Protein AF-A0A8H7SFH1-F1 (afdb_monomer_lite)

Secondary structure (DSSP, 8-state):
--HHHHHHHHHHHHHHSTTTTTT-HHHHHHHTTSTT--EEHHHHHTSHHHHTT-S-HHHHHHHHHHS--SSEEE-TTSSEEEE-SPP----TTTTEEEEE----TTSS-SSHHHHHHHHHHHHHHHHHTTS-EEEEEEEE-SSSSPPEEEEEEEEESSHHHHHHHHTS--EETTEEPEEEEHHHHHHHHHHHTTTS---S----PPP-HHHHHHHSEETTTEE-----S-------------HHHHHHEEEEES-TT--HHHHHHHH-GGGEEEEEE-TTS-EEEEEPTT--HHHHHHHTTTT-SS-EEEE--HHHHHHHTT--------S-SSSSSSSSSSSS--

InterPro domains:
  IPR000504 RNA recognition motif domain [PF00076] (120-167)
  IPR000504 RNA recognition motif domain [PS50102] (95-184)
  IPR002344 Lupus La protein [PR00302] (11-28)
  IPR002344 Lupus La protein [PR00302] (37-52)
  IPR002344 Lupus La protein [PR00302] (70-83)
  IPR002344 Lupus La protein [PR00302] (148-166)
  IPR006630 La-type HTH domain [PF05383] (8-66)
  IPR006630 La-type HTH domain [PS50961] (1-91)
  IPR006630 La-type HTH domain [SM00715] (2-84)
  IPR012677 Nucleotide-binding alpha-beta plait domain superfamily [G3DSA:3.30.70.330] (90-191)
  IPR035979 RNA-binding domain superfamily [SSF54928] (121-181)
  IPR036388 Winged helix-like DNA-binding domain superfamily [G3DSA:1.10.10.10] (2-89)
  IPR036390 Winged helix DNA-binding domain superfamily [SSF46785] (4-88)
  IPR045180 La domain containing protein [PTHR22792] (6-281)

Radius of gyration: 27.39 Å; chains: 1; bounding box: 73×57×76 Å

Sequence (346 aa):
MSEVDAKILKQVEFYFSDSNFPFDKYLYLLSKKNSEGWVPLNIVAGFKKMKMITEDINVVVSALRSNNSDLVELNEEGDQIRRTKPLVEQNFVSRSIYAKGFPLVDEGAEKPVDALMELQDKIEDFFQEHGKVLAVRLRKTDERPAKFKGSVYVEFDNAQLAEEVAAKNLKYDDKELLLKTKRQYLDEKSELYKDQPRNNNRRDRKFNAFYLEKTGQLNGNKKFRDNKGNAQKHNKNNKQIDPEINQRLLKFKNGKDTTDEQLTQLVGKNLVDSIKRKEDGSGFVLLSEKAKSRKMAYELKGKSVDVQFYPANVSESKEFAGESVDEPKVGEKRKAEDELTKADDQ

Organism: NCBI:txid1195481

Structure (mmCIF, N/CA/C/O backbone):
data_AF-A0A8H7SFH1-F1
#
_entry.id   AF-A0A8H7SFH1-F1
#
loop_
_atom_site.group_PDB
_atom_site.id
_atom_site.type_symbol
_atom_site.label_atom_id
_atom_site.label_alt_id
_atom_site.label_comp_id
_atom_site.label_asym_id
_atom_site.label_entity_id
_atom_site.label_seq_id
_atom_site.pdbx_PDB_ins_code
_atom_site.Cartn_x
_atom_site.Cartn_y
_atom_site.Cartn_z
_atom_site.occupancy
_atom_site.B_iso_or_equiv
_atom_site.auth_seq_id
_atom_site.auth_comp_id
_atom_site.auth_asym_id
_atom_site.auth_atom_id
_atom_site.pdbx_PDB_model_num
ATOM 1 N N . MET A 1 1 ? -14.006 -15.855 15.936 1.00 69.44 1 MET A N 1
ATOM 2 C CA . MET A 1 1 ? -13.961 -14.629 15.117 1.00 69.44 1 MET A CA 1
ATOM 3 C C . MET A 1 1 ? -15.070 -14.725 14.084 1.00 69.44 1 MET A C 1
ATOM 5 O O . MET A 1 1 ? -15.129 -15.752 13.413 1.00 69.44 1 MET A O 1
ATOM 9 N N . SER A 1 2 ? -15.983 -13.751 14.011 1.00 88.75 2 SER A N 1
ATOM 10 C CA . SER A 1 2 ? -16.996 -13.746 12.946 1.00 88.75 2 SER A CA 1
ATOM 11 C C . SER A 1 2 ? -16.343 -13.439 11.590 1.00 88.75 2 SER A C 1
ATOM 13 O O . SER A 1 2 ? -15.241 -12.887 11.540 1.00 88.75 2 SER A O 1
ATOM 15 N N . GLU A 1 3 ? -16.998 -13.785 10.478 1.00 90.00 3 GLU A N 1
ATOM 16 C CA . GLU A 1 3 ? -16.488 -13.446 9.139 1.00 90.00 3 GLU A CA 1
ATOM 17 C C . GLU A 1 3 ? -16.343 -11.924 8.959 1.00 90.00 3 GLU A C 1
ATOM 19 O O . GLU A 1 3 ? -15.385 -11.446 8.349 1.00 90.00 3 GLU A O 1
ATOM 24 N N . VAL A 1 4 ? -17.265 -11.152 9.541 1.00 94.12 4 VAL A N 1
ATOM 25 C CA . VAL A 1 4 ? -17.232 -9.685 9.527 1.00 94.12 4 VAL A CA 1
ATOM 26 C C . VAL A 1 4 ? -16.037 -9.168 10.327 1.00 94.12 4 VAL A C 1
ATOM 28 O O . VAL A 1 4 ? -15.285 -8.341 9.812 1.00 94.12 4 VAL A O 1
ATOM 31 N N . ASP A 1 5 ? -15.797 -9.700 11.530 1.00 95.00 5 ASP A N 1
ATOM 32 C CA . ASP A 1 5 ? -14.656 -9.295 12.363 1.00 95.00 5 ASP A CA 1
ATOM 33 C C . ASP A 1 5 ? -13.328 -9.563 11.647 1.00 95.00 5 ASP A C 1
ATOM 35 O O . ASP A 1 5 ? -12.431 -8.721 11.655 1.00 95.00 5 ASP A O 1
ATOM 39 N N . ALA A 1 6 ? -13.226 -10.717 10.978 1.00 93.62 6 ALA A N 1
ATOM 40 C CA . ALA A 1 6 ? -12.051 -11.108 10.209 1.00 93.62 6 ALA A CA 1
ATOM 41 C C . ALA A 1 6 ? -11.763 -10.121 9.071 1.00 93.62 6 ALA A C 1
ATOM 43 O O . ALA A 1 6 ? -10.619 -9.704 8.878 1.00 93.62 6 ALA A O 1
ATOM 44 N N . LYS A 1 7 ? -12.806 -9.717 8.331 1.00 94.88 7 LYS A N 1
ATOM 45 C CA . LYS A 1 7 ? -12.698 -8.735 7.243 1.00 94.88 7 LYS A CA 1
ATOM 46 C C . LYS A 1 7 ? -12.293 -7.360 7.769 1.00 94.88 7 LYS A C 1
ATOM 48 O O . LYS A 1 7 ? -11.423 -6.726 7.173 1.00 94.88 7 LYS A O 1
ATOM 53 N N . ILE A 1 8 ? -12.873 -6.921 8.890 1.00 96.75 8 ILE A N 1
ATOM 54 C CA . ILE A 1 8 ? -12.523 -5.651 9.544 1.00 96.75 8 ILE A CA 1
ATOM 55 C C . ILE A 1 8 ? -11.052 -5.653 9.951 1.00 96.75 8 ILE A C 1
ATOM 57 O O . ILE A 1 8 ? -10.311 -4.752 9.556 1.00 96.75 8 ILE A O 1
ATOM 61 N N . LEU A 1 9 ? -10.619 -6.674 10.695 1.00 96.12 9 LEU A N 1
ATOM 62 C CA . LEU A 1 9 ? -9.246 -6.785 11.173 1.00 96.12 9 LEU A CA 1
ATOM 63 C C . LEU A 1 9 ? -8.260 -6.789 10.003 1.00 96.12 9 LEU A C 1
ATOM 65 O O . LEU A 1 9 ? -7.374 -5.939 9.947 1.00 96.12 9 LEU A O 1
ATOM 69 N N . LYS A 1 10 ? -8.475 -7.668 9.016 1.00 95.12 10 LYS A N 1
ATOM 70 C CA . LYS A 1 10 ? -7.637 -7.774 7.812 1.00 95.12 10 LYS A CA 1
ATOM 71 C C . LYS A 1 10 ? -7.521 -6.434 7.083 1.00 95.12 10 LYS A C 1
ATOM 73 O O . LYS A 1 10 ? -6.430 -6.033 6.677 1.00 95.12 10 LYS A O 1
ATOM 78 N N . GLN A 1 11 ? -8.635 -5.719 6.923 1.00 96.81 11 GLN A N 1
ATOM 79 C CA . GLN A 1 11 ? -8.655 -4.449 6.203 1.00 96.81 11 GLN A CA 1
ATOM 80 C C . GLN A 1 11 ? -7.945 -3.327 6.974 1.00 96.81 11 GLN A C 1
ATOM 82 O O . GLN A 1 11 ? -7.224 -2.530 6.363 1.00 96.81 11 GLN A O 1
ATOM 87 N N . VAL A 1 12 ? -8.114 -3.271 8.298 1.00 97.44 12 VAL A N 1
ATOM 88 C CA . VAL A 1 12 ? -7.421 -2.313 9.172 1.00 97.44 12 VAL A CA 1
ATOM 89 C C . VAL A 1 12 ? -5.920 -2.596 9.199 1.00 97.44 12 VAL A C 1
ATOM 91 O O . VAL A 1 12 ? -5.123 -1.684 8.970 1.00 97.44 12 VAL A O 1
ATOM 94 N N . GLU A 1 13 ? -5.520 -3.853 9.384 1.00 96.81 13 GLU A N 1
ATOM 95 C CA . GLU A 1 13 ? -4.116 -4.265 9.333 1.00 96.81 13 GLU A CA 1
ATOM 96 C C . GLU A 1 13 ? -3.482 -3.933 7.985 1.00 96.81 13 GLU A C 1
ATOM 98 O O . GLU A 1 13 ? -2.364 -3.420 7.938 1.00 96.81 13 GLU A O 1
ATOM 103 N N . PHE A 1 14 ? -4.208 -4.135 6.881 1.00 97.06 14 PHE A N 1
ATOM 104 C CA . PHE A 1 14 ? -3.729 -3.745 5.562 1.00 97.06 14 PHE A CA 1
ATOM 105 C C . PHE A 1 14 ? -3.450 -2.243 5.479 1.00 97.06 14 PHE A C 1
ATOM 107 O O . PHE A 1 14 ? -2.383 -1.862 4.993 1.00 97.06 14 PHE A O 1
ATOM 114 N N . TYR A 1 15 ? -4.348 -1.378 5.967 1.00 97.62 15 TYR A N 1
ATOM 115 C CA . TYR A 1 15 ? -4.130 0.071 5.912 1.00 97.62 15 TYR A CA 1
ATOM 116 C C . TYR A 1 15 ? -2.859 0.502 6.635 1.00 97.62 15 TYR A C 1
ATOM 118 O O . TYR A 1 15 ? -2.115 1.338 6.113 1.00 97.62 15 TYR A O 1
ATOM 126 N N . PHE A 1 16 ? -2.603 -0.104 7.793 1.00 97.50 16 PHE A N 1
ATOM 127 C CA . PHE A 1 16 ? -1.426 0.151 8.611 1.00 97.50 16 PHE A CA 1
ATOM 128 C C . PHE A 1 16 ? -0.228 -0.739 8.254 1.00 97.50 16 PHE A C 1
ATOM 130 O O . PHE A 1 16 ? 0.809 -0.610 8.892 1.00 97.50 16 PHE A O 1
ATOM 137 N N . SER A 1 17 ? -0.305 -1.595 7.233 1.00 96.38 17 SER A N 1
ATOM 138 C CA . SER A 1 17 ? 0.789 -2.487 6.818 1.00 96.38 17 SER A CA 1
ATOM 139 C C . SER A 1 17 ? 1.960 -1.745 6.168 1.00 96.38 17 SER A C 1
ATOM 141 O O . SER A 1 17 ? 1.819 -0.628 5.666 1.00 96.38 17 SER A O 1
ATOM 143 N N . ASP A 1 18 ? 3.124 -2.397 6.092 1.00 95.56 18 ASP A N 1
ATOM 144 C CA . ASP A 1 18 ? 4.279 -1.893 5.327 1.00 95.56 18 ASP A CA 1
ATOM 145 C C . ASP A 1 18 ? 4.003 -1.764 3.826 1.00 95.56 18 ASP A C 1
ATOM 147 O O . ASP A 1 18 ? 4.631 -0.958 3.137 1.00 95.56 18 ASP A O 1
ATOM 151 N N . SER A 1 19 ? 3.041 -2.529 3.310 1.00 95.06 19 SER A N 1
ATOM 152 C CA . SER A 1 19 ? 2.668 -2.516 1.899 1.00 95.06 19 SER A CA 1
ATOM 153 C C . SER A 1 19 ? 1.773 -1.319 1.542 1.00 95.06 19 SER A C 1
ATOM 155 O O . SER A 1 19 ? 1.736 -0.924 0.369 1.00 95.06 19 SER A O 1
ATOM 157 N N . ASN A 1 20 ? 1.081 -0.708 2.514 1.00 95.69 20 ASN A N 1
ATOM 158 C CA . ASN A 1 20 ? 0.181 0.428 2.281 1.00 95.69 20 ASN A CA 1
ATOM 159 C C . ASN A 1 20 ? 0.605 1.718 2.991 1.00 95.69 20 ASN A C 1
ATOM 161 O O . ASN A 1 20 ? 0.750 2.746 2.328 1.00 95.69 20 ASN A O 1
ATOM 165 N N . PHE A 1 21 ? 0.815 1.681 4.309 1.00 96.00 21 PHE A N 1
ATOM 166 C CA . PHE A 1 21 ? 0.969 2.870 5.154 1.00 96.00 21 PHE A CA 1
ATOM 167 C C . PHE A 1 21 ? 2.055 3.851 4.668 1.00 96.00 21 PHE A C 1
ATOM 169 O O . PHE A 1 21 ? 1.774 5.048 4.607 1.00 96.00 21 PHE A O 1
ATOM 176 N N . PRO A 1 22 ? 3.249 3.413 4.205 1.00 94.12 22 PRO A N 1
ATOM 177 C CA . PRO A 1 22 ? 4.253 4.326 3.648 1.00 94.12 22 PRO A CA 1
ATOM 178 C C . PRO A 1 22 ? 3.824 5.050 2.367 1.00 94.12 22 PRO A C 1
ATOM 180 O O . PRO A 1 22 ? 4.405 6.069 2.002 1.00 94.12 22 PRO A O 1
ATOM 183 N N . PHE A 1 23 ? 2.856 4.514 1.629 1.00 92.38 23 PHE A N 1
ATOM 184 C CA . PHE A 1 23 ? 2.442 5.016 0.317 1.00 92.38 23 PHE A CA 1
ATOM 185 C C . PHE A 1 23 ? 1.079 5.713 0.353 1.00 92.38 23 PHE A C 1
ATOM 187 O O . PHE A 1 23 ? 0.750 6.466 -0.572 1.00 92.38 23 PHE A O 1
ATOM 194 N N . ASP A 1 24 ? 0.315 5.523 1.427 1.00 93.81 24 ASP A N 1
ATOM 195 C CA . ASP A 1 24 ? -0.908 6.261 1.702 1.00 93.81 24 ASP A CA 1
ATOM 196 C C . ASP A 1 24 ? -0.583 7.619 2.327 1.00 93.81 24 ASP A C 1
ATOM 198 O O . ASP A 1 24 ? -0.361 7.765 3.529 1.00 93.81 24 ASP A O 1
ATOM 202 N N . LYS A 1 25 ? -0.580 8.654 1.483 1.00 92.44 25 LYS A N 1
ATOM 203 C CA . LYS A 1 25 ? -0.333 10.026 1.931 1.00 92.44 25 LYS A CA 1
ATOM 204 C C . LYS A 1 25 ? -1.332 10.468 2.996 1.00 92.44 25 LYS A C 1
ATOM 206 O O . LYS A 1 25 ? -0.953 11.201 3.898 1.00 92.44 25 LYS A O 1
ATOM 211 N N . TYR A 1 26 ? -2.607 10.128 2.857 1.00 91.62 26 TYR A N 1
ATOM 212 C CA . TYR A 1 26 ? -3.622 10.672 3.749 1.00 91.62 26 TYR A CA 1
ATOM 213 C C . TYR A 1 26 ? -3.470 10.079 5.147 1.00 91.62 26 TYR A C 1
ATOM 215 O O . TYR A 1 26 ? -3.326 10.834 6.109 1.00 91.62 26 TYR A O 1
ATOM 223 N N . LEU A 1 27 ? -3.413 8.750 5.236 1.00 93.50 27 LEU A N 1
ATOM 224 C CA . LEU A 1 27 ? -3.306 8.043 6.507 1.00 93.50 27 LEU A CA 1
ATOM 225 C C . LEU A 1 27 ? -1.970 8.326 7.209 1.00 93.50 27 LEU A C 1
ATOM 227 O O . LEU A 1 27 ? -1.955 8.627 8.401 1.00 93.50 27 LEU A O 1
ATOM 231 N N . TYR A 1 28 ? -0.862 8.330 6.462 1.00 93.62 28 TYR A N 1
ATOM 232 C CA . TYR A 1 28 ? 0.453 8.634 7.021 1.00 93.62 28 TYR A CA 1
ATOM 233 C C . TYR A 1 28 ? 0.538 10.065 7.565 1.00 93.62 28 TYR A C 1
ATOM 235 O O . TYR A 1 28 ? 1.038 10.297 8.661 1.00 93.62 28 TYR A O 1
ATOM 243 N N . LEU A 1 29 ? 0.049 11.063 6.817 1.00 90.44 29 LEU A N 1
ATOM 244 C CA . LEU A 1 29 ? 0.081 12.442 7.309 1.00 90.44 29 LEU A CA 1
ATOM 245 C C . LEU A 1 29 ? -0.884 12.660 8.476 1.00 90.44 29 LEU A C 1
ATOM 247 O O . LEU A 1 29 ? -0.633 13.530 9.305 1.00 90.44 29 LEU A O 1
ATOM 251 N N . LEU A 1 30 ? -1.980 11.902 8.535 1.00 89.88 30 LEU A N 1
ATOM 252 C CA . LEU A 1 30 ? -2.916 11.944 9.649 1.00 89.88 30 LEU A CA 1
ATOM 253 C C . LEU A 1 30 ? -2.263 11.437 10.936 1.00 89.88 30 LEU A C 1
ATOM 255 O O . LEU A 1 30 ? -2.362 12.126 11.946 1.00 89.88 30 LEU A O 1
ATOM 259 N N . SER A 1 31 ? -1.520 10.328 10.877 1.00 92.00 31 SER A N 1
ATOM 260 C CA . SER A 1 31 ? -0.802 9.813 12.048 1.00 92.00 31 SER A CA 1
ATOM 261 C C . SER A 1 31 ? 0.268 10.789 12.542 1.00 92.00 31 SER A C 1
ATOM 263 O O . SER A 1 31 ? 0.457 10.928 13.740 1.00 92.00 31 SER A O 1
ATOM 265 N N . LYS A 1 32 ? 0.938 11.529 11.644 1.00 90.25 32 LYS A N 1
ATOM 266 C CA . LYS A 1 32 ? 1.959 12.524 12.025 1.00 90.25 32 LYS A CA 1
ATOM 267 C C . LYS A 1 32 ? 1.388 13.795 12.672 1.00 90.25 32 LYS A C 1
ATOM 269 O O . LYS A 1 32 ? 2.166 14.608 13.161 1.00 90.25 32 LYS A O 1
ATOM 274 N N . LYS A 1 33 ? 0.062 13.999 12.690 1.00 86.88 33 LYS A N 1
ATOM 275 C CA . LYS A 1 33 ? -0.549 15.132 13.418 1.00 86.88 33 LYS A CA 1
ATOM 276 C C . LYS A 1 33 ? -0.494 14.952 14.932 1.00 86.88 33 LYS A C 1
ATOM 278 O O . LYS A 1 33 ? -0.524 15.948 15.650 1.00 86.88 33 LYS A O 1
ATOM 283 N N . ASN A 1 34 ? -0.433 13.708 15.396 1.00 88.12 34 ASN A N 1
ATOM 284 C CA . ASN A 1 34 ? -0.246 13.360 16.792 1.00 88.12 34 ASN A CA 1
ATOM 285 C C . ASN A 1 34 ? 1.181 12.813 16.964 1.00 88.12 34 ASN A C 1
ATOM 287 O O . ASN A 1 34 ? 1.613 11.959 16.192 1.00 88.12 34 ASN A O 1
ATOM 291 N N . SER A 1 35 ? 1.928 13.296 17.959 1.00 85.19 35 SER A N 1
ATOM 292 C CA . SER A 1 35 ? 3.296 12.827 18.232 1.00 85.19 35 SER A CA 1
ATOM 293 C C . SER A 1 35 ? 3.367 11.329 18.529 1.00 85.19 35 SER A C 1
ATOM 295 O O . SER A 1 35 ? 4.378 10.695 18.247 1.00 85.19 35 SER A O 1
ATOM 297 N N . GLU A 1 36 ? 2.286 10.762 19.054 1.00 87.44 36 GLU A N 1
ATOM 298 C CA . GLU A 1 36 ? 2.155 9.347 19.380 1.00 87.44 36 GLU A CA 1
ATOM 299 C C . GLU A 1 36 ? 1.582 8.500 18.234 1.00 87.44 36 GLU A C 1
ATOM 301 O O . GLU A 1 36 ? 1.415 7.294 18.386 1.00 87.44 36 GLU A O 1
ATOM 306 N N . GLY A 1 37 ? 1.256 9.098 17.083 1.00 90.62 37 GLY A N 1
ATOM 307 C CA . GLY A 1 37 ? 0.772 8.354 15.918 1.00 90.62 37 GLY A CA 1
ATOM 308 C C . GLY A 1 37 ? -0.715 7.989 15.931 1.00 90.62 37 GLY A C 1
ATOM 309 O O . GLY A 1 37 ? -1.148 7.274 15.026 1.00 90.62 37 GLY A O 1
ATOM 310 N N . TRP A 1 38 ? -1.492 8.470 16.908 1.00 93.31 38 TRP A N 1
ATOM 311 C CA . TRP A 1 38 ? -2.939 8.242 16.979 1.00 93.31 38 TRP A CA 1
ATOM 312 C C . TRP A 1 38 ? -3.695 8.850 15.802 1.00 93.31 38 TRP A C 1
ATOM 314 O O . TRP A 1 38 ? -3.456 9.986 15.382 1.00 93.31 38 TRP A O 1
ATOM 324 N N . VAL A 1 39 ? -4.639 8.067 15.293 1.00 94.00 39 VAL A N 1
ATOM 325 C CA . VAL A 1 39 ? -5.556 8.416 14.218 1.00 94.00 39 VAL A CA 1
ATOM 326 C C . VAL A 1 39 ? -6.987 8.179 14.707 1.00 94.00 39 VAL A C 1
ATOM 328 O O . VAL A 1 39 ? -7.264 7.095 15.219 1.00 94.00 39 VAL A O 1
ATOM 331 N N . PRO A 1 40 ? -7.923 9.123 14.496 1.00 95.25 40 PRO A N 1
ATOM 332 C CA . PRO A 1 40 ? -9.327 8.900 14.822 1.00 95.25 40 PRO A CA 1
ATOM 333 C C . PRO A 1 40 ? -9.902 7.686 14.078 1.00 95.25 40 PRO A C 1
ATOM 335 O O . PRO A 1 40 ? -9.861 7.624 12.843 1.00 95.25 40 PRO A O 1
ATOM 338 N N . LEU A 1 41 ? -10.461 6.724 14.817 1.00 93.88 41 LEU A N 1
ATOM 339 C CA . LEU A 1 41 ? -10.994 5.478 14.263 1.00 93.88 41 LEU A CA 1
ATOM 340 C C . LEU A 1 41 ? -12.173 5.742 13.322 1.00 93.88 41 LEU A C 1
ATOM 342 O O . LEU A 1 41 ? -12.304 5.070 12.303 1.00 93.88 41 LEU A O 1
ATOM 346 N N . ASN A 1 42 ? -12.981 6.768 13.598 1.00 92.44 42 ASN A N 1
ATOM 347 C CA . ASN A 1 42 ? -14.079 7.187 12.724 1.00 92.44 42 ASN A CA 1
ATOM 348 C C . ASN A 1 42 ? -13.615 7.544 11.297 1.00 92.44 42 ASN A C 1
ATOM 350 O O . ASN A 1 42 ? -14.337 7.289 10.333 1.00 92.44 42 ASN A O 1
ATOM 354 N N . ILE A 1 43 ? -12.404 8.089 11.135 1.00 93.81 43 ILE A N 1
ATOM 355 C CA . ILE A 1 43 ? -11.825 8.387 9.822 1.00 93.81 43 ILE A CA 1
ATOM 356 C C . ILE A 1 43 ? -11.489 7.082 9.097 1.00 93.81 43 ILE A C 1
ATOM 358 O O . ILE A 1 43 ? -11.833 6.941 7.924 1.00 93.81 43 ILE A O 1
ATOM 362 N N . VAL A 1 44 ? -10.863 6.125 9.791 1.00 93.88 44 VAL A N 1
ATOM 363 C CA . VAL A 1 44 ? -10.499 4.813 9.227 1.00 93.88 44 VAL A CA 1
ATOM 364 C C . VAL A 1 44 ? -11.752 4.008 8.871 1.00 93.88 44 VAL A C 1
ATOM 366 O O . VAL A 1 44 ? -11.855 3.506 7.754 1.00 93.88 44 VAL A O 1
ATOM 369 N N . ALA A 1 45 ? -12.742 3.954 9.765 1.00 92.44 45 ALA A N 1
ATOM 370 C CA . ALA A 1 45 ? -14.047 3.334 9.521 1.00 92.44 45 ALA A CA 1
ATOM 371 C C . ALA A 1 45 ? -14.806 4.009 8.362 1.00 92.44 45 ALA A C 1
ATOM 373 O O . ALA A 1 45 ? -15.564 3.368 7.641 1.00 92.44 45 ALA A O 1
ATOM 374 N N . GLY A 1 46 ? -14.549 5.298 8.120 1.00 94.00 46 GLY A N 1
ATOM 375 C CA . GLY A 1 46 ? -15.092 6.040 6.988 1.00 94.00 46 GLY A CA 1
ATOM 376 C C . GLY A 1 46 ? -14.474 5.688 5.629 1.00 94.00 46 GLY A C 1
ATOM 377 O O . GLY A 1 46 ? -14.989 6.145 4.602 1.00 94.00 46 GLY A O 1
ATOM 378 N N . PHE A 1 47 ? -13.389 4.906 5.580 1.00 94.56 47 PHE A N 1
ATOM 379 C CA . PHE A 1 47 ? -12.770 4.504 4.319 1.00 94.56 47 PHE A CA 1
ATOM 380 C C . PHE A 1 47 ? -13.708 3.610 3.519 1.00 94.56 47 PHE A C 1
ATOM 382 O O . PHE A 1 47 ? -14.427 2.776 4.056 1.00 94.56 47 PHE A O 1
ATOM 389 N N . LYS A 1 48 ? -13.677 3.761 2.196 1.00 93.75 48 LYS A N 1
ATOM 390 C CA . LYS A 1 48 ? -14.654 3.122 1.313 1.00 93.75 48 LYS A CA 1
ATOM 391 C C . LYS A 1 48 ? -14.714 1.594 1.470 1.00 93.75 48 LYS A C 1
ATOM 393 O O . LYS A 1 48 ? -15.805 1.050 1.556 1.00 93.75 48 LYS A O 1
ATOM 398 N N . LYS A 1 49 ? -13.562 0.925 1.578 1.00 94.25 49 LYS A N 1
ATOM 399 C CA . LYS A 1 49 ? -13.483 -0.525 1.824 1.00 94.25 49 LYS A CA 1
ATOM 400 C C . LYS A 1 49 ? -14.016 -0.924 3.210 1.00 94.25 49 LYS A C 1
ATOM 402 O O . LYS A 1 49 ? -14.590 -1.993 3.327 1.00 94.25 49 LYS A O 1
ATOM 407 N N . MET A 1 50 ? -13.899 -0.063 4.228 1.00 96.69 50 MET A N 1
ATOM 408 C CA . MET A 1 50 ? -14.525 -0.307 5.537 1.00 96.69 50 MET A CA 1
ATOM 409 C C . MET A 1 50 ? -16.043 -0.182 5.462 1.00 96.69 50 MET A C 1
ATOM 411 O O . MET A 1 50 ? -16.736 -1.087 5.907 1.00 96.69 50 MET A O 1
ATOM 415 N N . LYS A 1 51 ? -16.552 0.876 4.815 1.00 95.19 51 LYS A N 1
ATOM 416 C CA . LYS A 1 51 ? -17.996 1.089 4.623 1.00 95.19 51 LYS A CA 1
ATOM 417 C C . LYS A 1 51 ? -18.686 -0.038 3.857 1.00 95.19 51 LYS A C 1
ATOM 419 O O . LYS A 1 51 ? -19.860 -0.292 4.078 1.00 95.19 51 LYS A O 1
ATOM 424 N N . MET A 1 52 ? -17.964 -0.718 2.965 1.00 92.62 52 MET A N 1
ATOM 425 C CA . MET A 1 52 ? -18.475 -1.910 2.280 1.00 92.62 52 MET A CA 1
ATOM 426 C C . MET A 1 52 ? -18.614 -3.129 3.205 1.00 92.62 52 MET A C 1
ATOM 428 O O . MET A 1 52 ? -19.380 -4.031 2.889 1.00 92.62 52 MET A O 1
ATOM 432 N N . ILE A 1 53 ? -17.878 -3.174 4.320 1.00 94.81 53 ILE A N 1
ATOM 433 C CA . ILE A 1 53 ? -17.967 -4.248 5.318 1.00 94.81 53 ILE A CA 1
ATOM 434 C C . ILE A 1 53 ? -19.038 -3.911 6.361 1.00 94.81 53 ILE A C 1
ATOM 436 O O . ILE A 1 53 ? -19.883 -4.745 6.670 1.00 94.81 53 ILE A O 1
ATOM 440 N N . THR A 1 54 ? -18.995 -2.697 6.915 1.00 95.56 54 THR A N 1
ATOM 441 C CA . THR A 1 54 ? -19.965 -2.200 7.897 1.00 95.56 54 THR A CA 1
ATOM 442 C C . THR A 1 54 ? -19.947 -0.672 7.954 1.00 95.56 54 THR A C 1
ATOM 444 O O . THR A 1 54 ? -18.903 -0.042 7.775 1.00 95.56 54 THR A O 1
ATOM 447 N N . GLU A 1 55 ? -21.097 -0.067 8.245 1.00 93.44 55 GLU A N 1
ATOM 448 C CA . GLU A 1 55 ? -21.208 1.363 8.566 1.00 93.44 55 GLU A CA 1
ATOM 449 C C . GLU A 1 55 ? -21.297 1.622 10.081 1.00 93.44 55 GLU A C 1
ATOM 451 O O . GLU A 1 55 ? -21.177 2.768 10.516 1.00 93.44 55 GLU A O 1
ATOM 456 N N . ASP A 1 56 ? -21.464 0.572 10.894 1.00 94.75 56 ASP A N 1
ATOM 457 C CA . ASP A 1 56 ? -21.542 0.684 12.351 1.00 94.75 56 ASP A CA 1
ATOM 458 C C . ASP A 1 56 ? -20.142 0.664 12.978 1.00 94.75 56 ASP A C 1
ATOM 460 O O . ASP A 1 56 ? -19.437 -0.351 12.980 1.00 94.75 56 ASP A O 1
ATOM 464 N N . ILE A 1 57 ? -19.750 1.801 13.555 1.00 93.38 57 ILE A N 1
ATOM 465 C CA . ILE A 1 57 ? -18.467 1.956 14.241 1.00 93.38 57 ILE A CA 1
ATOM 466 C C . ILE A 1 57 ? -18.339 1.036 15.460 1.00 93.38 57 ILE A C 1
ATOM 468 O O . ILE A 1 57 ? -17.235 0.583 15.751 1.00 93.38 57 ILE A O 1
ATOM 472 N N . ASN A 1 58 ? -19.437 0.698 16.141 1.00 93.56 58 ASN A N 1
ATOM 473 C CA . ASN A 1 58 ? -19.388 -0.175 17.314 1.00 93.56 58 ASN A CA 1
ATOM 474 C C . ASN A 1 58 ? -18.974 -1.596 16.928 1.00 93.56 58 ASN A C 1
ATOM 476 O O . ASN A 1 58 ? -18.222 -2.238 17.660 1.00 93.56 58 ASN A O 1
ATOM 480 N N . VAL A 1 59 ? -19.393 -2.057 15.746 1.00 95.69 59 VAL A N 1
ATOM 481 C CA . VAL A 1 59 ? -18.945 -3.337 15.180 1.00 95.69 59 VAL A CA 1
ATOM 482 C C . VAL A 1 59 ? -17.441 -3.294 14.906 1.00 95.69 59 VAL A C 1
ATOM 484 O O . VAL A 1 59 ? -16.736 -4.241 15.242 1.00 95.69 59 VAL A O 1
ATOM 487 N N . VAL A 1 60 ? -16.920 -2.179 14.377 1.00 95.25 60 VAL A N 1
ATOM 488 C CA . VAL A 1 60 ? -15.473 -2.000 14.154 1.00 95.25 60 VAL A CA 1
ATOM 489 C C . VAL A 1 60 ? -14.694 -2.030 15.470 1.00 95.25 60 VAL A C 1
ATOM 491 O O . VAL A 1 60 ? -13.700 -2.747 15.571 1.00 95.25 60 VAL A O 1
ATOM 494 N N . VAL A 1 61 ? -15.149 -1.297 16.491 1.00 94.88 61 VAL A N 1
ATOM 495 C CA . VAL A 1 61 ? -14.515 -1.280 17.820 1.00 94.88 61 VAL A CA 1
ATOM 496 C C . VAL A 1 61 ? -14.535 -2.669 18.447 1.00 94.88 61 VAL A C 1
ATOM 498 O O . VAL A 1 61 ? -13.504 -3.140 18.925 1.00 94.88 61 VAL A O 1
ATOM 501 N N . SER A 1 62 ? -15.685 -3.347 18.416 1.00 94.94 62 SER A N 1
ATOM 502 C CA . SER A 1 62 ? -15.826 -4.697 18.958 1.00 94.94 62 SER A CA 1
ATOM 503 C C . SER A 1 62 ? -14.892 -5.674 18.249 1.00 94.94 62 SER A C 1
ATOM 505 O O . SER A 1 62 ? -14.151 -6.390 18.915 1.00 94.94 62 SER A O 1
ATOM 507 N N . ALA A 1 63 ? -14.860 -5.665 16.914 1.00 95.44 63 ALA A N 1
ATOM 508 C CA . ALA A 1 63 ? -13.993 -6.541 16.132 1.00 95.44 63 ALA A CA 1
ATOM 509 C C . ALA A 1 63 ? -12.507 -6.327 16.458 1.00 95.44 63 ALA A C 1
ATOM 511 O O . ALA A 1 63 ? -11.767 -7.295 16.616 1.00 95.44 63 ALA A O 1
ATOM 512 N N . LEU A 1 64 ? -12.066 -5.077 16.601 1.00 94.81 64 LEU A N 1
ATOM 513 C CA . LEU A 1 64 ? -10.672 -4.758 16.918 1.00 94.81 64 LEU A CA 1
ATOM 514 C C . LEU A 1 64 ? -10.302 -5.028 18.384 1.00 94.81 64 LEU A C 1
ATOM 516 O O . LEU A 1 64 ? -9.145 -5.308 18.668 1.00 94.81 64 LEU A O 1
ATOM 520 N N . ARG A 1 65 ? -11.255 -4.962 19.324 1.00 93.00 65 ARG A N 1
ATOM 521 C CA . ARG A 1 65 ? -11.017 -5.320 20.736 1.00 93.00 65 ARG A CA 1
ATOM 522 C C . ARG A 1 65 ? -11.010 -6.824 20.966 1.00 93.00 65 ARG A C 1
ATOM 524 O O . ARG A 1 65 ? -10.238 -7.316 21.779 1.00 93.00 65 ARG A O 1
ATOM 531 N N . SER A 1 66 ? -11.894 -7.550 20.288 1.00 90.44 66 SER A N 1
ATOM 532 C CA . SER A 1 66 ? -12.015 -9.001 20.442 1.00 90.44 66 SER A CA 1
ATOM 533 C C . SER A 1 66 ? -10.887 -9.772 19.761 1.00 90.44 66 SER A C 1
ATOM 535 O O . SER A 1 66 ? -10.703 -10.949 20.063 1.00 90.44 66 SER A O 1
ATOM 537 N N . ASN A 1 67 ? -10.147 -9.139 18.847 1.00 86.81 67 ASN A N 1
ATOM 538 C CA . ASN A 1 67 ? -9.058 -9.774 18.118 1.00 86.81 67 ASN A CA 1
ATOM 539 C C . ASN A 1 67 ? -7.769 -8.968 18.300 1.00 86.81 67 ASN A C 1
ATOM 541 O O . ASN A 1 67 ? -7.676 -7.825 17.859 1.00 86.81 67 ASN A O 1
ATOM 545 N N . ASN A 1 68 ? -6.760 -9.575 18.921 1.00 80.25 68 ASN A N 1
ATOM 546 C CA . ASN A 1 68 ? -5.462 -8.931 19.092 1.00 80.25 68 ASN A CA 1
ATOM 547 C C . ASN A 1 68 ? -4.739 -8.840 17.741 1.00 80.25 68 ASN A C 1
ATOM 549 O O . ASN A 1 68 ? -4.496 -9.859 17.095 1.00 80.25 68 ASN A O 1
ATOM 553 N N . SER A 1 69 ? -4.362 -7.623 17.345 1.00 90.62 69 SER A N 1
ATOM 554 C CA . SER A 1 69 ? -3.418 -7.385 16.253 1.00 90.62 69 SER A CA 1
ATOM 555 C C . SER A 1 69 ? -2.042 -7.083 16.827 1.00 90.62 69 SER A C 1
ATOM 557 O O . SER A 1 69 ? -1.905 -6.255 17.724 1.00 90.62 69 SER A O 1
ATOM 559 N N . ASP A 1 70 ? -0.996 -7.667 16.247 1.00 91.88 70 ASP A N 1
ATOM 560 C CA . ASP A 1 70 ? 0.372 -7.292 16.607 1.00 91.88 70 ASP A CA 1
ATOM 561 C C . ASP A 1 70 ? 0.833 -5.992 15.920 1.00 91.88 70 ASP A C 1
ATOM 563 O O . ASP A 1 70 ? 1.982 -5.580 16.088 1.00 91.88 70 ASP A O 1
ATOM 567 N N . LEU A 1 71 ? 0.015 -5.398 15.045 1.00 95.38 71 LEU A N 1
ATOM 568 C CA . LEU A 1 71 ? 0.398 -4.256 14.208 1.00 95.38 71 LEU A CA 1
ATOM 569 C C . LEU A 1 71 ? -0.275 -2.951 14.633 1.00 95.38 71 LEU A C 1
ATOM 571 O O . LEU A 1 71 ? 0.314 -1.881 14.454 1.00 95.38 71 LEU A O 1
ATOM 575 N N . VAL A 1 72 ? -1.497 -3.033 15.152 1.00 96.38 72 VAL A N 1
ATOM 576 C CA . VAL A 1 72 ? -2.304 -1.876 15.540 1.00 96.38 72 VAL A CA 1
ATOM 577 C C . VAL A 1 72 ? -2.833 -2.028 16.954 1.00 96.38 72 VAL A C 1
ATOM 579 O O . VAL A 1 72 ? -3.063 -3.139 17.418 1.00 96.38 72 VAL A O 1
ATOM 582 N N . GLU A 1 73 ? -3.069 -0.901 17.615 1.00 95.38 73 GLU A N 1
ATOM 583 C CA . GLU A 1 73 ? -3.736 -0.870 18.911 1.00 95.38 73 GLU A CA 1
ATOM 584 C C . GLU A 1 73 ? -4.811 0.213 18.959 1.00 95.38 73 GLU A C 1
ATOM 586 O O . GLU A 1 73 ? -4.696 1.259 18.308 1.00 95.38 73 GLU A O 1
ATOM 591 N N . LEU A 1 74 ? -5.857 -0.070 19.736 1.00 95.75 74 LEU A N 1
ATOM 592 C CA . LEU A 1 74 ? -6.901 0.878 20.100 1.00 95.75 74 LEU A CA 1
ATOM 593 C C . LEU A 1 74 ? -6.600 1.484 21.467 1.00 95.75 74 LEU A C 1
ATOM 595 O O . LEU A 1 74 ? -6.069 0.808 22.346 1.00 95.75 74 LEU A O 1
ATOM 599 N N . ASN A 1 75 ? -6.982 2.744 21.659 1.00 93.75 75 ASN A N 1
ATOM 600 C CA . ASN A 1 75 ? -6.986 3.340 22.991 1.00 93.75 75 ASN A CA 1
ATOM 601 C C . ASN A 1 75 ? -8.134 2.781 23.857 1.00 93.75 75 ASN A C 1
ATOM 603 O O . ASN A 1 75 ? -9.040 2.094 23.373 1.00 93.75 75 ASN A O 1
ATOM 607 N N . GLU A 1 76 ? -8.113 3.111 25.149 1.00 92.19 76 GLU A N 1
ATOM 608 C CA . GLU A 1 76 ? -9.110 2.647 26.125 1.00 92.19 76 GLU A CA 1
ATOM 609 C C . GLU A 1 76 ? -10.543 3.051 25.751 1.00 92.19 76 GLU A C 1
ATOM 611 O O . GLU A 1 76 ? -11.469 2.252 25.884 1.00 92.19 76 GLU A O 1
ATOM 616 N N . GLU A 1 77 ? -10.728 4.256 25.208 1.00 91.56 77 GLU A N 1
ATOM 617 C CA . GLU A 1 77 ? -12.034 4.767 24.772 1.00 91.56 77 GLU A CA 1
ATOM 618 C C . GLU A 1 77 ? -12.532 4.081 23.486 1.00 91.56 77 GLU A C 1
ATOM 620 O O . GLU A 1 77 ? -13.737 3.984 23.259 1.00 91.56 77 GLU A O 1
ATOM 625 N N . GLY A 1 78 ? -11.628 3.506 22.683 1.00 91.62 78 GLY A N 1
ATOM 626 C CA . GLY A 1 78 ? -11.941 2.836 21.418 1.00 91.62 78 GLY A CA 1
ATOM 627 C C . GLY A 1 78 ? -12.204 3.790 20.251 1.00 91.62 78 GLY A C 1
ATOM 628 O O . GLY A 1 78 ? -12.705 3.358 19.217 1.00 91.62 78 GLY A O 1
ATOM 629 N N . ASP A 1 79 ? -11.884 5.074 20.387 1.00 92.69 79 ASP A N 1
ATOM 630 C CA . ASP A 1 79 ? -12.109 6.105 19.372 1.00 92.69 79 ASP A CA 1
ATOM 631 C C . ASP A 1 79 ? -10.830 6.478 18.593 1.00 92.69 79 ASP A C 1
ATOM 633 O O . ASP A 1 79 ? -10.917 7.121 17.543 1.00 92.69 79 ASP A O 1
ATOM 637 N N . GLN A 1 80 ? -9.650 6.045 19.055 1.00 95.06 80 GLN A N 1
ATOM 638 C CA . GLN A 1 80 ? -8.359 6.236 18.392 1.00 95.06 80 GLN A CA 1
ATOM 639 C C . GLN A 1 80 ? -7.691 4.895 18.077 1.00 95.06 80 GLN A C 1
ATOM 641 O O . GLN A 1 80 ? -7.755 3.943 18.852 1.00 95.06 80 GLN A O 1
ATOM 646 N N . ILE A 1 81 ? -6.979 4.849 16.951 1.00 96.69 81 ILE A N 1
ATOM 647 C CA . ILE A 1 81 ? -6.158 3.716 16.523 1.00 96.69 81 ILE A CA 1
ATOM 648 C C . ILE A 1 81 ? -4.762 4.193 16.132 1.00 9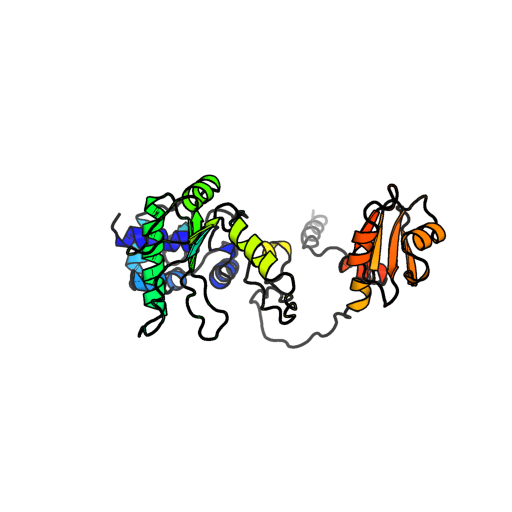6.69 81 ILE A C 1
ATOM 650 O O . ILE A 1 81 ? -4.608 5.252 15.518 1.00 96.69 81 ILE A O 1
ATOM 654 N N . ARG A 1 82 ? -3.728 3.414 16.445 1.00 95.75 82 ARG A N 1
ATOM 655 C CA . ARG A 1 82 ? -2.375 3.664 15.934 1.00 95.75 82 ARG A CA 1
ATOM 656 C C . ARG A 1 82 ? -1.668 2.383 15.541 1.00 95.75 82 ARG A C 1
ATOM 658 O O . ARG A 1 82 ? -2.019 1.295 15.982 1.00 95.75 82 ARG A O 1
ATOM 665 N N . ARG A 1 83 ? -0.634 2.539 14.719 1.00 96.44 83 ARG A N 1
ATOM 666 C CA . ARG A 1 83 ? 0.321 1.475 14.412 1.00 96.44 83 ARG A CA 1
ATOM 667 C C . ARG A 1 83 ? 1.355 1.379 15.536 1.00 96.44 83 ARG A C 1
ATOM 669 O O . ARG A 1 83 ? 1.934 2.396 15.903 1.00 96.44 83 ARG A O 1
ATOM 676 N N . THR A 1 84 ? 1.620 0.171 16.023 1.00 94.81 84 THR A N 1
ATOM 677 C CA . THR A 1 84 ? 2.548 -0.088 17.140 1.00 94.81 84 THR A CA 1
ATOM 678 C C . THR A 1 84 ? 3.971 -0.390 16.674 1.00 94.81 84 THR A C 1
ATOM 680 O O . THR A 1 84 ? 4.944 -0.021 17.327 1.00 94.81 84 THR A O 1
ATOM 683 N N . LYS A 1 85 ? 4.118 -1.040 15.514 1.00 93.62 85 LYS A N 1
ATOM 684 C CA . LYS A 1 85 ? 5.422 -1.430 14.957 1.00 93.62 85 LYS A CA 1
ATOM 685 C C . LYS A 1 85 ? 6.024 -0.327 14.079 1.00 93.62 85 LYS A C 1
ATOM 687 O O . LYS A 1 85 ? 5.293 0.271 13.286 1.00 93.62 85 LYS A O 1
ATOM 692 N N . PRO A 1 86 ? 7.349 -0.097 14.116 1.00 91.62 86 PRO A N 1
ATOM 693 C CA . PRO A 1 86 ? 8.002 0.849 13.212 1.00 91.62 86 PRO A CA 1
ATOM 694 C C . PRO A 1 86 ? 7.850 0.430 11.743 1.00 91.62 86 PRO A C 1
ATOM 696 O O . PRO A 1 86 ? 7.609 -0.739 11.431 1.00 91.62 86 PRO A O 1
ATOM 699 N N . LEU A 1 87 ? 7.970 1.399 10.834 1.00 91.94 87 LEU A N 1
ATOM 700 C CA . LEU A 1 87 ? 7.987 1.147 9.395 1.00 91.94 87 LEU A CA 1
ATOM 701 C C . LEU A 1 87 ? 9.302 0.501 8.967 1.00 91.94 87 LEU A C 1
ATOM 703 O O . LEU A 1 87 ? 10.375 0.981 9.327 1.00 91.94 87 LEU A O 1
ATOM 707 N N . VAL A 1 88 ? 9.213 -0.526 8.125 1.00 90.44 88 VAL A N 1
ATOM 708 C CA . VAL A 1 88 ? 10.384 -1.166 7.517 1.00 90.44 88 VAL A CA 1
ATOM 709 C C . VAL A 1 88 ? 10.347 -0.945 6.009 1.00 90.44 88 VAL A C 1
ATOM 711 O O . VAL A 1 88 ? 9.349 -1.235 5.350 1.00 90.44 88 VAL A O 1
ATOM 714 N N . GLU A 1 89 ? 11.432 -0.411 5.444 1.00 87.38 89 GLU A N 1
ATOM 715 C CA . GLU A 1 89 ? 11.567 -0.266 3.993 1.00 87.38 89 GLU A CA 1
ATOM 716 C C . GLU A 1 89 ? 11.845 -1.642 3.379 1.00 87.38 89 GLU A C 1
ATOM 718 O O . GLU A 1 89 ? 12.856 -2.276 3.676 1.00 87.38 89 GLU A O 1
ATOM 723 N N . GLN A 1 90 ? 10.933 -2.117 2.532 1.00 85.44 90 GLN A N 1
ATOM 724 C CA . GLN A 1 90 ? 11.010 -3.449 1.932 1.00 85.44 90 GLN A CA 1
ATOM 725 C C . GLN A 1 90 ? 11.118 -3.357 0.407 1.00 85.44 90 GLN A C 1
ATOM 727 O O . GLN A 1 90 ? 10.589 -2.441 -0.229 1.00 85.44 90 GLN A O 1
ATOM 732 N N . ASN A 1 91 ? 11.790 -4.330 -0.214 1.00 85.81 91 ASN A N 1
ATOM 733 C CA . ASN A 1 91 ? 11.826 -4.425 -1.670 1.00 85.81 91 ASN A CA 1
ATOM 734 C C . ASN A 1 91 ? 10.554 -5.103 -2.192 1.00 85.81 91 ASN A C 1
ATOM 736 O O . ASN A 1 91 ? 10.498 -6.309 -2.413 1.00 85.81 91 ASN A O 1
ATOM 740 N N . PHE A 1 92 ? 9.525 -4.298 -2.438 1.00 89.81 92 PHE A N 1
ATOM 741 C CA . PHE A 1 92 ? 8.252 -4.786 -2.967 1.00 89.81 92 PHE A CA 1
ATOM 742 C C . PHE A 1 92 ? 8.358 -5.350 -4.389 1.00 89.81 92 PHE A C 1
ATOM 744 O O . PHE A 1 92 ? 7.457 -6.058 -4.825 1.00 89.81 92 PHE A O 1
ATOM 751 N N . VAL A 1 93 ? 9.393 -4.995 -5.163 1.00 92.38 93 VAL A N 1
ATOM 752 C CA . VAL A 1 93 ? 9.490 -5.395 -6.576 1.00 92.38 93 VAL A CA 1
ATOM 753 C C . VAL A 1 93 ? 9.864 -6.864 -6.715 1.00 92.38 93 VAL A C 1
ATOM 755 O O . VAL A 1 93 ? 9.257 -7.535 -7.543 1.00 92.38 93 VAL A O 1
ATOM 758 N N . SER A 1 94 ? 10.814 -7.355 -5.915 1.00 94.62 94 SER A N 1
ATOM 759 C CA . SER A 1 94 ? 11.283 -8.746 -5.993 1.00 94.62 94 SER A CA 1
ATOM 760 C C . SER A 1 94 ? 10.210 -9.758 -5.594 1.00 94.62 94 SER A C 1
ATOM 762 O O . SER A 1 94 ? 10.129 -10.819 -6.189 1.00 94.62 94 SER A O 1
ATOM 764 N N . ARG A 1 95 ? 9.341 -9.407 -4.644 1.00 96.12 95 ARG A N 1
ATOM 765 C CA . ARG A 1 95 ? 8.234 -10.258 -4.173 1.00 96.12 95 ARG A CA 1
ATOM 766 C C . ARG A 1 95 ? 6.880 -9.956 -4.807 1.00 96.12 95 ARG A C 1
ATOM 768 O O . ARG A 1 95 ? 5.840 -10.284 -4.248 1.00 96.12 95 ARG A O 1
ATOM 775 N N . SER A 1 96 ? 6.873 -9.266 -5.944 1.00 98.25 96 SER A N 1
ATOM 776 C CA . SER A 1 96 ? 5.638 -9.005 -6.678 1.00 98.25 96 SER A CA 1
ATOM 777 C C . SER A 1 96 ? 5.659 -9.640 -8.057 1.00 98.25 96 SER A C 1
ATOM 779 O O . SER A 1 96 ? 6.683 -9.639 -8.741 1.00 98.25 96 SER A O 1
ATOM 781 N N . ILE A 1 97 ? 4.480 -10.026 -8.527 1.00 98.62 97 ILE A N 1
ATOM 782 C CA . ILE A 1 97 ? 4.242 -10.439 -9.909 1.00 98.62 97 ILE A CA 1
ATOM 783 C C . ILE A 1 97 ? 3.408 -9.403 -10.657 1.00 98.62 97 ILE A C 1
ATOM 785 O O . ILE A 1 97 ? 2.721 -8.561 -10.072 1.00 98.62 97 ILE A O 1
ATOM 789 N N . TYR A 1 98 ? 3.482 -9.470 -11.976 1.00 98.69 98 TYR A N 1
ATOM 790 C CA . TYR A 1 98 ? 2.538 -8.873 -12.899 1.00 98.69 98 TYR A CA 1
ATOM 791 C C . TYR A 1 98 ? 1.599 -9.968 -13.405 1.00 98.69 98 TYR A C 1
ATOM 793 O O . TYR A 1 98 ? 2.071 -10.995 -13.885 1.00 98.69 98 TYR A O 1
ATOM 801 N N . ALA A 1 99 ? 0.293 -9.719 -13.339 1.00 98.56 99 ALA A N 1
ATOM 802 C CA . ALA A 1 99 ? -0.723 -10.610 -13.889 1.00 98.56 99 ALA A CA 1
ATOM 803 C C . ALA A 1 99 ? -1.672 -9.821 -14.799 1.00 98.56 99 ALA A C 1
ATOM 805 O O . ALA A 1 99 ? -2.144 -8.743 -14.423 1.00 98.56 99 ALA A O 1
ATOM 806 N N . LYS A 1 100 ? -1.952 -10.329 -16.002 1.00 98.25 100 LYS A N 1
ATOM 807 C CA . LYS A 1 100 ? -2.901 -9.738 -16.962 1.00 98.25 100 LYS A CA 1
ATOM 808 C C . LYS A 1 100 ? -3.870 -10.795 -17.471 1.00 98.25 100 LYS A C 1
ATOM 810 O O . LYS A 1 100 ? -3.454 -11.902 -17.771 1.00 98.25 100 LYS A O 1
ATOM 815 N N . GLY A 1 101 ? -5.130 -10.408 -17.639 1.00 96.44 101 GLY A N 1
ATOM 816 C CA . GLY A 1 101 ? -6.184 -11.285 -18.157 1.00 96.44 101 GLY A CA 1
ATOM 817 C C . GLY A 1 101 ? -7.566 -10.976 -17.583 1.00 96.44 101 GLY A C 1
ATOM 818 O O . GLY A 1 101 ? -8.557 -11.330 -18.212 1.00 96.44 101 GLY A O 1
ATOM 819 N N . PHE A 1 102 ? -7.617 -10.242 -16.469 1.00 97.81 102 PHE A N 1
ATOM 820 C CA . PHE A 1 102 ? -8.827 -9.937 -15.700 1.00 97.81 102 PHE A CA 1
ATOM 821 C C . PHE A 1 102 ? -9.878 -9.113 -16.466 1.00 97.81 102 PHE A C 1
ATOM 823 O O . PHE A 1 102 ? -9.504 -8.299 -17.324 1.00 97.81 102 PHE A O 1
ATOM 830 N N . PRO A 1 103 ? -11.173 -9.283 -16.135 1.00 95.94 103 PRO A N 1
ATOM 831 C CA . PRO A 1 103 ? -12.275 -8.566 -16.774 1.00 95.94 103 PRO A CA 1
ATOM 832 C C . PRO A 1 103 ? -12.237 -7.055 -16.495 1.00 95.94 103 PRO A C 1
ATOM 834 O O . PRO A 1 103 ? -11.860 -6.609 -15.411 1.00 95.94 103 PRO A O 1
ATOM 837 N N . LEU A 1 104 ? -12.652 -6.256 -17.481 1.00 95.19 104 LEU A N 1
ATOM 838 C CA . LEU A 1 104 ? -12.758 -4.794 -17.382 1.00 95.19 104 LEU A CA 1
ATOM 839 C C . LEU A 1 104 ? -14.096 -4.390 -16.746 1.00 95.19 104 LEU A C 1
ATOM 841 O O . LEU A 1 104 ? -14.953 -3.796 -17.387 1.00 95.19 104 LEU A O 1
ATOM 845 N N . VAL A 1 105 ? -14.287 -4.760 -15.479 1.00 93.56 105 VAL A N 1
ATOM 846 C CA . VAL A 1 105 ? -15.568 -4.604 -14.758 1.00 93.56 105 VAL A CA 1
ATOM 847 C C . VAL A 1 105 ? -15.993 -3.150 -14.533 1.00 93.56 105 VAL A C 1
ATOM 849 O O . VAL A 1 105 ? -17.113 -2.898 -14.108 1.00 93.56 105 VAL A O 1
ATOM 852 N N . ASP A 1 106 ? -15.105 -2.185 -14.770 1.00 90.56 106 ASP A N 1
ATOM 853 C CA . ASP A 1 106 ? -15.416 -0.760 -14.699 1.00 90.56 106 ASP A CA 1
ATOM 854 C C . ASP A 1 106 ? -16.053 -0.214 -15.984 1.00 90.56 106 ASP A C 1
ATOM 856 O O . ASP A 1 106 ? -16.657 0.860 -15.953 1.00 90.56 106 ASP A O 1
ATOM 860 N N . GLU A 1 107 ? -15.943 -0.926 -17.106 1.00 88.69 107 GLU A N 1
ATOM 861 C CA . GLU A 1 107 ? -16.565 -0.525 -18.365 1.00 88.69 107 GLU A CA 1
ATOM 862 C C . GLU A 1 107 ? -18.068 -0.826 -18.340 1.00 88.69 107 GLU A C 1
ATOM 864 O O . GLU A 1 107 ? -18.492 -1.974 -18.266 1.00 88.69 107 GLU A O 1
ATOM 869 N N . GLY A 1 108 ? -18.891 0.226 -18.393 1.00 84.69 108 GLY A N 1
ATOM 870 C CA . GLY A 1 108 ? -20.354 0.101 -18.417 1.00 84.69 108 GLY A CA 1
ATOM 871 C C . GLY A 1 108 ? -21.012 -0.160 -17.057 1.00 84.69 108 GLY A C 1
ATOM 872 O O . GLY A 1 108 ? -22.235 -0.237 -16.992 1.00 84.69 108 GLY A O 1
ATOM 873 N N . ALA A 1 109 ? -20.241 -0.253 -15.971 1.00 90.56 109 ALA A N 1
ATOM 874 C CA . ALA A 1 109 ? -20.792 -0.402 -14.628 1.00 90.56 109 ALA A CA 1
ATOM 875 C C . ALA A 1 109 ? -21.439 0.897 -14.120 1.00 90.56 109 ALA A C 1
ATOM 877 O O . ALA A 1 109 ? -20.874 1.982 -14.254 1.00 90.56 109 ALA A O 1
ATOM 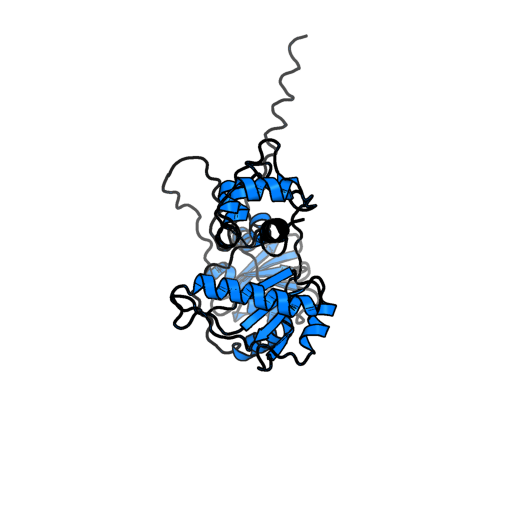878 N N . GLU A 1 110 ? -22.583 0.773 -13.443 1.00 91.88 110 GLU A N 1
ATOM 879 C CA . GLU A 1 110 ? -23.241 1.896 -12.759 1.00 91.88 110 GLU A CA 1
ATOM 880 C C . GLU A 1 110 ? -22.377 2.435 -11.605 1.00 91.88 110 GLU A C 1
ATOM 882 O O . GLU A 1 110 ? -22.256 3.646 -11.407 1.00 91.88 110 GLU A O 1
ATOM 887 N N . LYS A 1 111 ? -21.700 1.532 -10.879 1.00 92.69 111 LYS A N 1
ATOM 888 C CA . LYS A 1 111 ? -20.766 1.854 -9.788 1.00 92.69 111 LYS A CA 1
ATOM 889 C C . LYS A 1 111 ? -19.369 1.276 -10.060 1.00 92.69 111 LYS A C 1
ATOM 891 O O . LYS A 1 111 ? -18.960 0.316 -9.405 1.00 92.69 111 LYS A O 1
ATOM 896 N N . PRO A 1 112 ? -18.574 1.878 -10.970 1.00 92.69 112 PRO A N 1
ATOM 897 C CA . PRO A 1 112 ? -17.288 1.318 -11.401 1.00 92.69 112 PRO A CA 1
ATOM 898 C C . PRO A 1 112 ? -16.288 1.094 -10.265 1.00 92.69 112 PRO A C 1
ATOM 900 O O . PRO A 1 112 ? -15.470 0.182 -10.302 1.00 92.69 112 PRO A O 1
ATOM 903 N N . VAL A 1 113 ? -16.320 1.945 -9.238 1.00 91.62 113 VAL A N 1
ATOM 904 C CA . VAL A 1 113 ? -15.389 1.831 -8.112 1.00 91.62 113 VAL A CA 1
ATOM 905 C C . VAL A 1 113 ? -15.720 0.626 -7.230 1.00 91.62 113 VAL A C 1
ATOM 907 O O . VAL A 1 113 ? -14.786 -0.013 -6.761 1.00 91.62 113 VAL A O 1
ATOM 910 N N . ASP A 1 114 ? -17.002 0.320 -7.024 1.00 93.62 114 ASP A N 1
ATOM 911 C CA . ASP A 1 114 ? -17.436 -0.812 -6.191 1.00 93.62 114 ASP A CA 1
ATOM 912 C C . ASP A 1 114 ? -17.122 -2.125 -6.914 1.00 93.62 114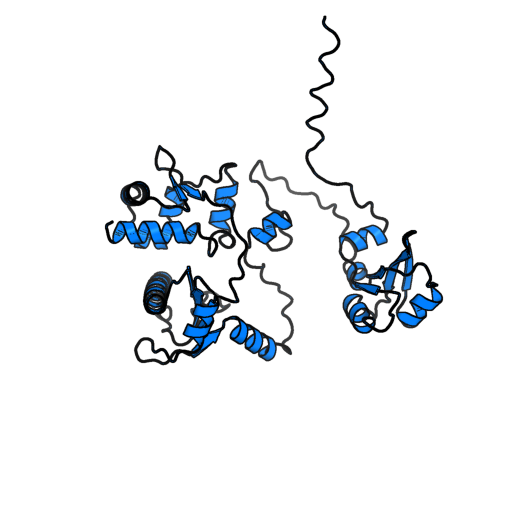 ASP A C 1
ATOM 914 O O . ASP A 1 114 ? -16.447 -2.985 -6.354 1.00 93.62 114 ASP A O 1
ATOM 918 N N . ALA A 1 115 ? -17.442 -2.199 -8.211 1.00 95.38 115 ALA A N 1
ATOM 919 C CA . ALA A 1 115 ? -17.098 -3.335 -9.067 1.00 95.38 115 ALA A CA 1
ATOM 920 C C . ALA A 1 115 ? -15.586 -3.634 -9.069 1.00 95.38 115 ALA A C 1
ATOM 922 O O . ALA A 1 115 ? -15.163 -4.786 -8.983 1.00 95.38 115 ALA A O 1
ATOM 923 N N . LEU A 1 116 ? -14.739 -2.597 -9.115 1.00 95.81 116 LEU A N 1
ATOM 924 C CA . LEU A 1 116 ? -13.286 -2.774 -9.018 1.00 95.81 116 LEU A CA 1
ATOM 925 C C . LEU A 1 116 ? -12.829 -3.246 -7.635 1.00 95.81 116 LEU A C 1
ATOM 927 O O . LEU A 1 116 ? -11.829 -3.955 -7.546 1.00 95.81 116 LEU A O 1
ATOM 931 N N . MET A 1 117 ? -13.510 -2.836 -6.565 1.00 94.81 117 MET A N 1
ATOM 932 C CA . MET A 1 117 ? -13.197 -3.285 -5.210 1.00 94.81 117 MET A CA 1
ATOM 933 C C . MET A 1 117 ? -13.553 -4.758 -5.020 1.00 94.81 117 MET A C 1
ATOM 935 O O . MET A 1 117 ? -12.726 -5.487 -4.481 1.00 94.81 117 MET A O 1
ATOM 939 N N . GLU A 1 118 ? -14.702 -5.201 -5.524 1.00 95.31 118 GLU A N 1
ATOM 940 C CA . GLU A 1 118 ? -15.100 -6.613 -5.520 1.00 95.31 118 GLU A CA 1
ATOM 941 C C . GLU A 1 118 ? -14.161 -7.473 -6.371 1.00 95.31 118 GLU A C 1
ATOM 943 O O . GLU A 1 118 ? -13.734 -8.544 -5.945 1.00 95.31 118 GLU A O 1
ATOM 948 N N . LEU A 1 119 ? -13.777 -6.991 -7.560 1.00 97.00 119 LEU A N 1
ATOM 949 C CA . LEU A 1 119 ? -12.787 -7.679 -8.388 1.00 97.00 119 LEU A CA 1
ATOM 950 C C . LEU A 1 119 ? -11.442 -7.796 -7.663 1.00 97.00 119 LEU A C 1
ATOM 952 O O . LEU A 1 119 ? -10.788 -8.828 -7.757 1.00 97.00 119 LEU A O 1
ATOM 956 N N . GLN A 1 120 ? -11.012 -6.753 -6.948 1.00 97.31 120 GLN A N 1
ATOM 957 C CA . GLN A 1 120 ? -9.775 -6.803 -6.171 1.00 97.31 120 GLN A CA 1
ATOM 958 C C . GLN A 1 120 ? -9.819 -7.902 -5.104 1.00 97.31 120 GLN A C 1
ATOM 960 O O . GLN A 1 120 ? -8.827 -8.615 -4.982 1.00 97.31 120 GLN A O 1
ATOM 965 N N . ASP A 1 121 ? -10.942 -8.056 -4.395 1.00 95.62 121 ASP A N 1
ATOM 966 C CA . ASP A 1 121 ? -11.110 -9.094 -3.368 1.00 95.62 121 ASP A CA 1
ATOM 967 C C . ASP A 1 121 ? -11.078 -10.491 -4.000 1.00 95.62 121 ASP A C 1
ATOM 969 O O . ASP A 1 121 ? -10.288 -11.331 -3.586 1.00 95.62 121 ASP A O 1
ATOM 973 N N . LYS A 1 122 ? -11.805 -10.702 -5.108 1.00 97.31 122 LYS A N 1
ATOM 974 C CA . LYS A 1 122 ? -11.769 -11.974 -5.855 1.00 97.31 122 LYS A CA 1
ATOM 975 C C . LYS A 1 122 ? -10.374 -12.320 -6.379 1.00 97.31 122 LYS A C 1
ATOM 977 O O . LYS A 1 122 ? -9.991 -13.484 -6.398 1.00 97.31 122 LYS A O 1
ATOM 982 N N . ILE A 1 123 ? -9.623 -11.324 -6.854 1.00 98.31 123 ILE A N 1
ATOM 983 C CA . ILE A 1 123 ? -8.238 -11.522 -7.301 1.00 98.31 123 ILE A CA 1
ATOM 984 C C . ILE A 1 123 ? -7.346 -11.874 -6.110 1.00 98.31 123 ILE A C 1
ATOM 986 O O . ILE A 1 123 ? -6.456 -12.708 -6.247 1.00 98.31 123 ILE A O 1
ATOM 990 N N . GLU A 1 124 ? -7.547 -11.228 -4.964 1.00 97.50 124 GLU A N 1
ATOM 991 C CA . GLU A 1 124 ? -6.801 -11.545 -3.753 1.00 97.50 124 GLU A CA 1
ATOM 992 C C . GLU A 1 124 ? -7.059 -12.987 -3.317 1.00 97.50 124 GLU A C 1
ATOM 994 O O . GLU A 1 124 ? -6.092 -13.735 -3.197 1.00 97.50 124 GLU A O 1
ATOM 999 N N . ASP A 1 125 ? -8.322 -13.391 -3.184 1.00 96.81 125 ASP A N 1
ATOM 1000 C CA . ASP A 1 125 ? -8.716 -14.751 -2.801 1.00 96.81 125 ASP A CA 1
ATOM 1001 C C . ASP A 1 125 ? -8.137 -15.795 -3.771 1.00 96.81 125 ASP A C 1
ATOM 1003 O O . ASP A 1 125 ? -7.511 -16.762 -3.344 1.00 96.81 125 ASP A O 1
ATOM 1007 N N . PHE A 1 126 ? -8.224 -15.537 -5.080 1.00 98.06 126 PHE A N 1
ATOM 1008 C CA . PHE A 1 126 ? -7.635 -16.393 -6.112 1.00 98.06 126 PHE A CA 1
ATOM 1009 C C . PHE A 1 126 ? -6.125 -16.608 -5.920 1.00 98.06 126 PHE A C 1
ATOM 1011 O O . PHE A 1 126 ? -5.630 -17.729 -6.005 1.00 98.06 126 PHE A O 1
ATOM 1018 N N . PHE A 1 127 ? -5.357 -15.547 -5.650 1.00 98.19 127 PHE A N 1
ATOM 1019 C CA . PHE A 1 127 ? -3.914 -15.694 -5.430 1.00 98.19 127 PHE A CA 1
ATOM 1020 C C . PHE A 1 127 ? -3.565 -16.216 -4.031 1.00 98.19 127 PHE A C 1
ATOM 1022 O O . PHE A 1 127 ? -2.469 -16.757 -3.862 1.00 98.19 127 PHE A O 1
ATOM 1029 N N . GLN A 1 128 ? -4.470 -16.104 -3.053 1.00 97.19 128 GLN A N 1
ATOM 1030 C CA . GLN A 1 128 ? -4.290 -16.690 -1.724 1.00 97.19 128 GLN A CA 1
ATOM 1031 C C . GLN A 1 128 ? -4.248 -18.224 -1.760 1.00 97.19 128 GLN A C 1
ATOM 1033 O O . GLN A 1 128 ? -3.531 -18.817 -0.954 1.00 97.19 128 GLN A O 1
ATOM 1038 N N . GLU A 1 129 ? -4.883 -18.868 -2.746 1.00 97.00 129 GLU A N 1
ATOM 1039 C CA . GLU A 1 129 ? -4.757 -20.317 -2.994 1.00 97.00 129 GLU A CA 1
ATOM 1040 C C . GLU A 1 129 ? -3.322 -20.754 -3.332 1.00 97.00 129 GLU A C 1
ATOM 1042 O O . GLU A 1 129 ? -2.977 -21.936 -3.272 1.00 97.00 129 GLU A O 1
ATOM 1047 N N . HIS A 1 130 ? -2.460 -19.810 -3.711 1.00 96.56 130 HIS A N 1
ATOM 1048 C CA . HIS A 1 130 ? -1.071 -20.081 -4.053 1.00 96.56 130 HIS A CA 1
ATOM 1049 C C . HIS A 1 130 ? -0.080 -19.651 -2.977 1.00 96.56 130 HIS A C 1
ATOM 1051 O O . HIS A 1 130 ? 1.079 -20.038 -3.071 1.00 96.56 130 HIS A O 1
ATOM 1057 N N . GLY A 1 131 ? -0.515 -18.900 -1.967 1.00 96.31 131 GLY A N 1
ATOM 1058 C CA . GLY A 1 131 ? 0.303 -18.494 -0.831 1.00 96.31 131 GLY A CA 1
ATOM 1059 C C . GLY A 1 131 ? -0.074 -17.116 -0.297 1.00 96.31 131 GLY A C 1
ATOM 1060 O O . GLY A 1 131 ? -1.023 -16.478 -0.748 1.00 96.31 131 GLY A O 1
ATOM 1061 N N . LYS A 1 132 ? 0.668 -16.635 0.703 1.00 96.75 132 LYS A N 1
ATOM 1062 C CA . LYS A 1 132 ? 0.293 -15.423 1.438 1.00 96.75 132 LYS A CA 1
ATOM 1063 C C . LYS A 1 132 ? 0.440 -14.162 0.578 1.00 96.75 132 LYS A C 1
ATOM 1065 O O . LYS A 1 132 ? 1.549 -13.713 0.284 1.00 96.75 132 LYS A O 1
ATOM 1070 N N . VAL A 1 133 ? -0.696 -13.553 0.239 1.00 97.75 133 VAL A N 1
ATOM 1071 C CA . VAL A 1 133 ? -0.780 -12.265 -0.465 1.00 97.75 133 VAL A CA 1
ATOM 1072 C C . VAL A 1 133 ? -0.749 -11.116 0.545 1.00 97.75 133 VAL A C 1
ATOM 1074 O O . VAL A 1 133 ? -1.503 -11.109 1.514 1.00 97.75 133 VAL A O 1
ATOM 1077 N N . LEU A 1 134 ? 0.117 -10.128 0.310 1.00 96.69 134 LEU A N 1
ATOM 1078 C CA . LEU A 1 134 ? 0.215 -8.903 1.112 1.00 96.69 134 LEU A CA 1
ATOM 1079 C C . LEU A 1 134 ? -0.560 -7.729 0.505 1.00 96.69 134 LEU A C 1
ATOM 1081 O O . LEU A 1 134 ? -1.040 -6.864 1.234 1.00 96.69 134 LEU A O 1
ATOM 1085 N N . ALA A 1 135 ? -0.626 -7.643 -0.828 1.00 97.12 135 ALA A N 1
ATOM 1086 C CA . ALA A 1 135 ? -1.328 -6.556 -1.506 1.00 97.12 135 ALA A CA 1
ATOM 1087 C C . ALA A 1 135 ? -1.644 -6.875 -2.972 1.00 97.12 135 ALA A C 1
ATOM 1089 O O . ALA A 1 135 ? -0.756 -7.243 -3.743 1.00 97.12 135 ALA A O 1
ATOM 1090 N N . VAL A 1 136 ? -2.866 -6.564 -3.407 1.00 98.00 136 VAL A N 1
ATOM 1091 C CA . VAL A 1 136 ? -3.251 -6.525 -4.827 1.00 98.00 136 VAL A CA 1
ATOM 1092 C C . VAL A 1 136 ? -3.401 -5.076 -5.278 1.00 98.00 136 VAL A C 1
ATOM 1094 O O . VAL A 1 136 ? -4.096 -4.282 -4.649 1.00 98.00 136 VAL A O 1
ATOM 1097 N N . ARG A 1 137 ? -2.752 -4.693 -6.384 1.00 96.94 137 ARG A N 1
ATOM 1098 C CA . ARG A 1 137 ? -2.795 -3.326 -6.931 1.00 96.94 137 ARG A CA 1
ATOM 1099 C C . ARG A 1 137 ? -3.262 -3.333 -8.383 1.00 96.94 137 ARG A C 1
ATOM 1101 O O . ARG A 1 137 ? -2.487 -3.636 -9.292 1.00 96.94 137 ARG A O 1
ATOM 1108 N N . LEU A 1 138 ? -4.513 -2.926 -8.600 1.00 97.31 138 LEU A N 1
ATOM 1109 C CA . LEU A 1 138 ? -5.114 -2.755 -9.926 1.00 97.31 138 LEU A CA 1
ATOM 1110 C C . LEU A 1 138 ? -4.356 -1.692 -10.737 1.00 97.31 138 LEU A C 1
ATOM 1112 O O . LEU A 1 138 ? -4.147 -0.560 -10.284 1.00 97.31 138 LEU A O 1
ATOM 1116 N N . ARG A 1 139 ? -3.950 -2.029 -11.964 1.00 96.00 139 ARG A N 1
ATOM 1117 C CA . ARG A 1 139 ? -3.280 -1.083 -12.864 1.00 96.00 139 ARG A CA 1
ATOM 1118 C C . ARG A 1 139 ? -4.330 -0.304 -13.642 1.00 96.00 139 ARG A C 1
ATOM 1120 O O . ARG A 1 139 ? -5.185 -0.900 -14.289 1.00 96.00 139 ARG A O 1
ATOM 1127 N N . LYS A 1 140 ? -4.227 1.025 -13.622 1.00 92.12 140 LYS A N 1
ATOM 1128 C CA . LYS A 1 140 ? -5.162 1.921 -14.312 1.00 92.12 140 LYS A CA 1
ATOM 1129 C C . LYS A 1 140 ? -4.513 2.694 -15.461 1.00 92.12 140 LYS A C 1
ATOM 1131 O O . LYS A 1 140 ? -3.279 2.797 -15.536 1.00 92.12 140 LYS A O 1
ATOM 1136 N N . THR A 1 141 ? -5.327 3.173 -16.395 1.00 87.94 141 THR A N 1
ATOM 1137 C CA . THR A 1 141 ? -4.948 4.125 -17.440 1.00 87.94 141 THR A CA 1
ATOM 1138 C C . THR A 1 141 ? -4.594 5.470 -16.834 1.00 87.94 141 THR A C 1
ATOM 1140 O O . THR A 1 141 ? -4.830 5.750 -15.659 1.00 87.94 141 THR A O 1
ATOM 1143 N N . ASP A 1 142 ? -3.935 6.268 -17.656 1.00 81.62 142 ASP A N 1
ATOM 1144 C CA . ASP A 1 142 ? -3.563 7.629 -17.305 1.00 81.62 142 ASP A CA 1
ATOM 1145 C C . ASP A 1 142 ? -4.661 8.639 -17.667 1.00 81.62 142 ASP A C 1
ATOM 1147 O O . ASP A 1 142 ? -4.510 9.838 -17.426 1.00 81.62 142 ASP A O 1
ATOM 1151 N N . GLU A 1 143 ? -5.745 8.138 -18.259 1.00 82.12 143 GLU A N 1
ATOM 1152 C CA . GLU A 1 143 ? -6.923 8.891 -18.658 1.00 82.12 143 GLU A CA 1
ATOM 1153 C C . GLU A 1 143 ? -7.687 9.406 -17.434 1.00 82.12 143 GLU A C 1
ATOM 1155 O O . GLU A 1 143 ? -7.466 9.002 -16.287 1.00 82.12 143 GLU A O 1
ATOM 1160 N N . ARG A 1 144 ? -8.589 10.352 -17.687 1.00 84.56 144 ARG A N 1
ATOM 1161 C CA . ARG A 1 144 ? -9.481 10.934 -16.688 1.00 84.56 144 ARG A CA 1
ATOM 1162 C C . ARG A 1 144 ? -10.911 10.776 -17.223 1.00 84.56 144 ARG A C 1
ATOM 1164 O O . ARG A 1 144 ? -11.229 11.450 -18.197 1.00 84.56 144 ARG A O 1
ATOM 1171 N N . PRO A 1 145 ? -11.753 9.917 -16.620 1.00 86.56 145 PRO A N 1
ATOM 1172 C CA . PRO A 1 145 ? -11.477 9.061 -15.460 1.00 86.56 145 PRO A CA 1
ATOM 1173 C C . PRO A 1 145 ? -10.471 7.935 -15.764 1.00 86.56 145 PRO A C 1
ATOM 1175 O O . PRO A 1 145 ? -10.354 7.476 -16.895 1.00 86.56 145 PRO A O 1
ATOM 1178 N N . ALA A 1 146 ? -9.737 7.494 -14.738 1.00 88.31 146 ALA A N 1
ATOM 1179 C CA . ALA A 1 146 ? -8.758 6.418 -14.878 1.00 88.31 146 ALA A CA 1
ATOM 1180 C C . ALA A 1 146 ? -9.467 5.059 -14.918 1.00 88.31 146 ALA A C 1
ATOM 1182 O O . ALA A 1 146 ? -10.125 4.690 -13.943 1.00 88.31 146 ALA A O 1
ATOM 1183 N N . LYS A 1 147 ? -9.274 4.312 -16.006 1.00 92.69 147 LYS A N 1
ATOM 1184 C CA . LYS A 1 147 ? -9.900 3.004 -16.254 1.00 92.69 147 LYS A CA 1
ATOM 1185 C C . LYS A 1 147 ? -8.979 1.846 -15.902 1.00 92.69 147 LYS A C 1
ATOM 1187 O O . LYS A 1 147 ? -7.758 2.001 -15.939 1.00 92.69 147 LYS A O 1
ATOM 1192 N N . PHE A 1 148 ? -9.516 0.689 -15.552 1.00 96.44 148 PHE A N 1
ATOM 1193 C CA . PHE A 1 148 ? -8.734 -0.515 -15.300 1.00 96.44 148 PHE A CA 1
ATOM 1194 C C . PHE A 1 148 ? -8.104 -1.056 -16.592 1.00 96.44 148 PHE A C 1
ATOM 1196 O O . PHE A 1 148 ? -8.653 -0.946 -17.678 1.00 96.44 148 PHE A O 1
ATOM 1203 N N . LYS A 1 149 ? -6.896 -1.621 -16.489 1.00 95.00 149 LYS A N 1
ATOM 1204 C CA . LYS A 1 149 ? -6.131 -2.153 -17.633 1.00 95.00 149 LYS A CA 1
ATOM 1205 C C . LYS A 1 149 ? -6.235 -3.674 -17.788 1.00 95.00 149 LYS A C 1
ATOM 1207 O O . LYS A 1 149 ? -5.397 -4.254 -18.481 1.00 95.00 149 LYS A O 1
ATOM 1212 N N . GLY A 1 150 ? -7.128 -4.341 -17.055 1.00 96.62 150 GLY A N 1
ATOM 1213 C CA . GLY A 1 150 ? -7.200 -5.810 -17.040 1.00 96.62 150 GLY A CA 1
ATOM 1214 C C . GLY A 1 150 ? -5.938 -6.473 -16.475 1.00 96.62 150 GLY A C 1
ATOM 1215 O O . GLY A 1 150 ? -5.607 -7.603 -16.830 1.00 96.62 150 GLY A O 1
ATOM 1216 N N . SER A 1 151 ? -5.154 -5.742 -15.673 1.00 98.06 151 SER A N 1
ATOM 1217 C CA . SER A 1 151 ? -3.882 -6.221 -15.122 1.00 98.06 151 SER A CA 1
ATOM 1218 C C . SER A 1 151 ? -3.603 -5.664 -13.735 1.00 98.06 151 SER A C 1
ATOM 1220 O O . SER A 1 151 ? -3.965 -4.529 -13.419 1.00 98.06 151 SER A O 1
ATOM 1222 N N . VAL A 1 152 ? -2.906 -6.448 -12.922 1.00 98.56 152 VAL A N 1
ATOM 1223 C CA . VAL A 1 152 ? -2.613 -6.149 -11.519 1.00 98.56 152 VAL A CA 1
ATOM 1224 C C . VAL A 1 152 ? -1.136 -6.361 -11.209 1.00 98.56 152 VAL A C 1
ATOM 1226 O O . VAL A 1 152 ? -0.419 -7.040 -11.947 1.00 98.56 152 VAL A O 1
ATOM 1229 N N . TYR A 1 153 ? -0.681 -5.764 -10.110 1.00 98.50 153 TYR A N 1
ATOM 1230 C CA . TYR A 1 153 ? 0.484 -6.265 -9.390 1.00 98.50 153 TYR A CA 1
ATOM 1231 C C . TYR A 1 153 ? 0.015 -6.981 -8.130 1.00 98.50 153 TYR A C 1
ATOM 1233 O O . TYR A 1 153 ? -0.757 -6.393 -7.373 1.00 98.50 153 TYR A O 1
ATOM 1241 N N . VAL A 1 154 ? 0.507 -8.193 -7.905 1.00 98.56 154 VAL A N 1
ATOM 1242 C CA . VAL A 1 154 ? 0.246 -8.964 -6.682 1.00 98.56 154 VAL A CA 1
ATOM 1243 C C . VAL A 1 154 ? 1.549 -9.054 -5.915 1.00 98.56 154 VAL A C 1
ATOM 1245 O O . VAL A 1 154 ? 2.567 -9.416 -6.496 1.00 98.56 154 VAL A O 1
ATOM 1248 N N . GLU A 1 155 ? 1.526 -8.651 -4.655 1.00 98.19 155 GLU A N 1
ATOM 1249 C CA . GLU A 1 155 ? 2.652 -8.710 -3.731 1.00 98.19 155 GLU A CA 1
ATOM 1250 C C . GLU A 1 155 ? 2.467 -9.906 -2.799 1.00 98.19 155 GLU A C 1
ATOM 1252 O O . GLU A 1 155 ? 1.437 -9.997 -2.133 1.00 98.19 155 GLU A O 1
ATOM 1257 N N . PHE A 1 156 ? 3.464 -10.780 -2.741 1.00 97.88 156 PHE A N 1
ATOM 1258 C CA . PHE A 1 156 ? 3.531 -11.916 -1.826 1.00 97.88 156 PHE A CA 1
ATOM 1259 C C . PHE A 1 156 ? 4.421 -11.595 -0.626 1.00 97.88 156 PHE A C 1
ATOM 1261 O O . PHE A 1 156 ? 5.123 -10.579 -0.607 1.00 97.88 156 PHE A O 1
ATOM 1268 N N . ASP A 1 157 ? 4.395 -12.457 0.384 1.00 95.19 157 ASP A N 1
ATOM 1269 C CA . ASP A 1 157 ? 5.224 -12.314 1.580 1.00 95.19 157 ASP A CA 1
ATOM 1270 C C . ASP A 1 157 ? 6.731 -12.447 1.295 1.00 95.19 157 ASP A C 1
ATOM 1272 O O . ASP A 1 157 ? 7.532 -11.709 1.879 1.00 95.19 157 ASP A O 1
ATOM 1276 N N . ASN A 1 158 ? 7.114 -13.296 0.338 1.00 94.69 158 ASN A N 1
ATOM 1277 C CA . ASN A 1 158 ? 8.503 -13.562 -0.020 1.00 94.69 158 ASN A CA 1
ATOM 1278 C C . ASN A 1 158 ? 8.751 -13.612 -1.544 1.00 94.69 158 ASN A C 1
ATOM 1280 O O . ASN A 1 158 ? 7.834 -13.760 -2.352 1.00 94.69 158 ASN A O 1
ATOM 1284 N N . ALA A 1 159 ? 10.016 -13.436 -1.941 1.00 96.12 159 ALA A N 1
ATOM 1285 C CA . ALA A 1 159 ? 10.413 -13.349 -3.349 1.00 96.12 159 ALA A CA 1
ATOM 1286 C C . ALA A 1 159 ? 10.346 -14.692 -4.087 1.00 96.12 159 ALA A C 1
ATOM 1288 O O . ALA A 1 159 ? 9.919 -14.723 -5.237 1.00 96.12 159 ALA A O 1
ATOM 1289 N N . GLN A 1 160 ? 10.706 -15.786 -3.414 1.00 96.62 160 GLN A N 1
ATOM 1290 C CA . GLN A 1 160 ? 10.686 -17.124 -3.999 1.00 96.62 160 GLN A CA 1
ATOM 1291 C C . GLN A 1 160 ? 9.266 -17.512 -4.424 1.00 96.62 160 GLN A C 1
ATOM 1293 O O . GLN A 1 160 ? 9.049 -17.920 -5.561 1.00 96.62 160 GLN A O 1
ATOM 1298 N N . LEU A 1 161 ? 8.278 -17.279 -3.559 1.00 96.69 161 LEU A N 1
ATOM 1299 C CA . LEU A 1 161 ? 6.879 -17.539 -3.876 1.00 96.69 161 LEU A CA 1
ATOM 1300 C C . LEU A 1 161 ? 6.401 -16.727 -5.090 1.00 96.69 161 LEU A C 1
ATOM 1302 O O . LEU A 1 161 ? 5.679 -17.239 -5.943 1.00 96.69 161 LEU A O 1
ATOM 1306 N N . ALA A 1 162 ? 6.821 -15.464 -5.205 1.00 97.44 162 ALA A N 1
ATOM 1307 C CA . ALA A 1 162 ? 6.483 -14.646 -6.366 1.00 97.44 162 ALA A CA 1
ATOM 1308 C C . ALA A 1 162 ? 7.063 -15.226 -7.671 1.00 97.44 162 ALA A C 1
ATOM 1310 O O . ALA A 1 162 ? 6.387 -15.202 -8.698 1.00 97.44 162 ALA A O 1
ATOM 1311 N N . GLU A 1 163 ? 8.285 -15.760 -7.644 1.00 97.38 163 GLU A N 1
ATOM 1312 C CA . GLU A 1 163 ? 8.897 -16.436 -8.795 1.00 97.38 163 GLU A CA 1
ATOM 1313 C C . GLU A 1 163 ? 8.167 -17.738 -9.145 1.00 97.38 163 GLU A C 1
ATOM 1315 O O . GLU A 1 163 ? 7.814 -17.945 -10.308 1.00 97.38 163 GLU A O 1
ATOM 1320 N N . GLU A 1 164 ? 7.862 -18.567 -8.145 1.00 97.88 164 GLU A N 1
ATOM 1321 C CA . GLU A 1 164 ? 7.122 -19.820 -8.316 1.00 97.88 164 GLU A CA 1
ATOM 1322 C C . GLU A 1 164 ? 5.736 -19.582 -8.925 1.00 97.88 164 GLU A C 1
ATOM 1324 O O . GLU A 1 164 ? 5.359 -20.249 -9.887 1.00 97.88 164 GLU A O 1
ATOM 1329 N N . VAL A 1 165 ? 4.977 -18.606 -8.413 1.00 98.00 165 VAL A N 1
ATOM 1330 C CA . VAL A 1 165 ? 3.651 -18.266 -8.953 1.00 98.00 165 VAL A CA 1
ATOM 1331 C C . VAL A 1 165 ? 3.759 -17.670 -10.356 1.00 98.00 165 VAL A C 1
ATOM 1333 O O . VAL A 1 165 ? 2.938 -17.996 -11.212 1.00 98.00 165 VAL A O 1
ATOM 1336 N N . ALA A 1 166 ? 4.767 -16.836 -10.630 1.00 97.75 166 ALA A N 1
ATOM 1337 C CA . ALA A 1 166 ? 4.972 -16.262 -11.961 1.00 97.75 166 ALA A CA 1
ATOM 1338 C C . ALA A 1 166 ? 5.294 -17.311 -13.039 1.00 97.75 166 ALA A C 1
ATOM 1340 O O . ALA A 1 166 ? 5.053 -17.044 -14.214 1.00 97.75 166 ALA A O 1
ATOM 1341 N N . ALA A 1 167 ? 5.824 -18.475 -12.653 1.00 97.69 167 ALA A N 1
ATOM 1342 C CA . ALA A 1 167 ? 6.138 -19.579 -13.558 1.00 97.69 167 ALA A CA 1
ATOM 1343 C C . ALA A 1 167 ? 4.945 -20.517 -13.839 1.00 97.69 167 ALA A C 1
ATOM 1345 O O . ALA A 1 167 ? 5.053 -21.405 -14.687 1.00 97.69 167 ALA A O 1
ATOM 1346 N N . LYS A 1 168 ? 3.812 -20.354 -13.140 1.00 97.44 168 LYS A N 1
ATOM 1347 C CA . LYS A 1 168 ? 2.614 -21.187 -13.334 1.00 97.44 168 LYS A CA 1
ATOM 1348 C C . LYS A 1 168 ? 1.806 -20.752 -14.559 1.00 97.44 168 LYS A C 1
ATOM 1350 O O . LYS A 1 168 ? 1.791 -19.586 -14.939 1.00 97.44 168 LYS A O 1
ATOM 1355 N N . ASN A 1 169 ? 1.034 -21.692 -15.102 1.00 96.81 169 ASN A N 1
ATOM 1356 C CA . ASN A 1 169 ? -0.018 -21.418 -16.081 1.00 96.81 169 ASN A CA 1
ATOM 1357 C C . ASN A 1 169 ? -1.367 -21.402 -15.361 1.00 96.81 169 ASN A C 1
ATOM 1359 O O . ASN A 1 169 ? -1.957 -22.453 -15.116 1.00 96.81 169 ASN A O 1
ATOM 1363 N N . LEU A 1 170 ? -1.823 -20.212 -14.973 1.00 97.31 170 LEU A N 1
ATOM 1364 C CA . LEU A 1 170 ? -3.070 -20.035 -14.232 1.00 97.31 170 LEU A CA 1
ATOM 1365 C C . LEU A 1 170 ? -4.186 -19.522 -15.144 1.00 97.31 170 LEU A C 1
ATOM 1367 O O . LEU A 1 170 ? -3.938 -18.744 -16.068 1.00 97.31 170 LEU A O 1
ATOM 1371 N N . LYS A 1 171 ? -5.423 -19.926 -14.846 1.00 97.19 171 LYS A N 1
ATOM 1372 C CA . LYS A 1 171 ? -6.633 -19.429 -15.507 1.00 97.19 171 LYS A CA 1
ATOM 1373 C C . LYS A 1 171 ? -7.522 -18.722 -14.494 1.00 97.19 171 LYS A C 1
ATOM 1375 O O . LYS A 1 171 ? -7.649 -19.186 -13.368 1.00 97.19 171 LYS A O 1
ATOM 1380 N N . TYR A 1 172 ? -8.127 -17.620 -14.911 1.00 95.75 172 TYR A N 1
ATOM 1381 C CA . TYR A 1 172 ? -9.141 -16.892 -14.153 1.00 95.75 172 TYR A CA 1
ATOM 1382 C C . TYR A 1 172 ? -10.384 -16.789 -15.032 1.00 95.75 172 TYR A C 1
ATOM 1384 O O . TYR A 1 172 ? -10.279 -16.268 -16.143 1.00 95.75 172 TYR A O 1
ATOM 1392 N N . ASP A 1 173 ? -11.520 -17.315 -14.570 1.00 91.94 173 ASP A N 1
ATOM 1393 C CA . ASP A 1 173 ? -12.755 -17.451 -15.360 1.00 91.94 173 ASP A CA 1
ATOM 1394 C C . ASP A 1 173 ? -12.488 -18.073 -16.749 1.00 91.94 173 ASP A C 1
ATOM 1396 O O . ASP A 1 173 ? -12.750 -17.469 -17.788 1.00 91.94 173 ASP A O 1
ATOM 1400 N N . ASP A 1 174 ? -11.843 -19.248 -16.760 1.00 92.50 174 ASP A N 1
ATOM 1401 C CA . ASP A 1 174 ? -11.422 -20.010 -17.953 1.00 92.50 174 ASP A CA 1
ATOM 1402 C C . ASP A 1 174 ? -10.428 -19.315 -18.899 1.00 92.50 174 ASP A C 1
ATOM 1404 O O . ASP A 1 174 ? -9.963 -19.907 -19.880 1.00 92.50 174 ASP A O 1
ATOM 1408 N N . LYS A 1 175 ? -10.016 -18.086 -18.586 1.00 94.25 175 LYS A N 1
ATOM 1409 C CA . LYS A 1 175 ? -9.077 -17.310 -19.388 1.00 94.25 175 LYS A CA 1
ATOM 1410 C C . LYS A 1 175 ? -7.664 -17.403 -18.836 1.00 94.25 175 LYS A C 1
ATOM 1412 O O . LYS A 1 175 ? -7.412 -17.112 -17.669 1.00 94.25 175 LYS A O 1
ATOM 1417 N N . GLU A 1 176 ? -6.723 -17.753 -19.703 1.00 96.81 176 GLU A N 1
ATOM 1418 C CA . GLU A 1 176 ? -5.307 -17.815 -19.345 1.00 96.81 176 GLU A CA 1
ATOM 1419 C C . GLU A 1 176 ? -4.766 -16.445 -18.927 1.00 96.81 176 GLU A C 1
ATOM 1421 O O . GLU A 1 176 ? -4.975 -15.423 -19.593 1.00 96.81 176 GLU A O 1
ATOM 1426 N N . LEU A 1 177 ? -4.058 -16.438 -17.798 1.00 98.25 177 LEU A N 1
ATOM 1427 C CA . LEU A 1 177 ? -3.380 -15.265 -17.280 1.00 98.25 177 LEU A CA 1
ATOM 1428 C C . LEU A 1 177 ? -1.962 -15.182 -17.842 1.00 98.25 177 LEU A C 1
ATOM 1430 O O . LEU A 1 177 ? -1.181 -16.126 -17.769 1.00 98.25 177 LEU A O 1
ATOM 1434 N N . LEU A 1 178 ? -1.587 -13.995 -18.314 1.00 97.75 178 LEU A N 1
ATOM 1435 C CA . LEU A 1 178 ? -0.190 -13.663 -18.566 1.00 97.75 178 LEU A CA 1
ATOM 1436 C C . LEU A 1 178 ? 0.470 -13.289 -17.238 1.00 97.75 178 LEU A C 1
ATOM 1438 O O . LEU A 1 178 ? 0.217 -12.196 -16.716 1.00 97.75 178 LEU A O 1
ATOM 1442 N N . LEU A 1 179 ? 1.330 -14.172 -16.736 1.00 98.25 179 LEU A N 1
ATOM 1443 C CA . LEU A 1 179 ? 2.099 -13.978 -15.511 1.00 98.25 179 LEU A CA 1
ATOM 1444 C C . LEU A 1 179 ? 3.567 -13.688 -15.831 1.00 98.25 179 LEU A C 1
ATOM 1446 O O . LEU A 1 179 ? 4.144 -14.268 -16.746 1.00 98.25 179 LEU A O 1
ATOM 1450 N N . LYS A 1 180 ? 4.159 -12.746 -15.095 1.00 96.94 180 LYS A N 1
ATOM 1451 C CA . LYS A 1 180 ? 5.598 -12.435 -15.113 1.00 96.94 180 LYS A CA 1
ATOM 1452 C C . LYS A 1 180 ? 6.023 -11.989 -13.728 1.00 96.94 180 LYS A C 1
ATOM 1454 O O . LYS A 1 180 ? 5.213 -11.399 -13.007 1.00 96.94 180 LYS A O 1
ATOM 1459 N N . THR A 1 181 ? 7.298 -12.134 -13.373 1.00 98.00 181 THR A N 1
ATOM 1460 C CA . THR A 1 181 ? 7.786 -11.384 -12.210 1.00 98.00 181 THR A CA 1
ATOM 1461 C C . THR A 1 181 ? 7.647 -9.890 -12.499 1.00 98.00 181 THR A C 1
ATOM 1463 O O . THR A 1 181 ? 7.755 -9.427 -13.644 1.00 98.00 181 THR A O 1
ATOM 1466 N N . LYS A 1 182 ? 7.385 -9.081 -11.469 1.00 96.44 182 LYS A N 1
ATOM 1467 C CA . LYS A 1 182 ? 7.243 -7.635 -11.668 1.00 96.44 182 LYS A CA 1
ATOM 1468 C C . LYS A 1 182 ? 8.532 -7.026 -12.210 1.00 96.44 182 LYS A C 1
ATOM 1470 O O . LYS A 1 182 ? 8.459 -6.076 -12.985 1.00 96.44 182 LYS A O 1
ATOM 1475 N N . ARG A 1 183 ? 9.694 -7.573 -11.837 1.00 94.25 183 ARG A N 1
ATOM 1476 C CA . ARG A 1 183 ? 10.994 -7.149 -12.363 1.00 94.25 183 ARG A CA 1
ATOM 1477 C C . ARG A 1 183 ? 11.084 -7.363 -13.874 1.00 94.25 183 ARG A C 1
ATOM 1479 O O . ARG A 1 183 ? 11.302 -6.384 -14.580 1.00 94.25 183 ARG A O 1
ATOM 1486 N N . GLN A 1 184 ? 10.807 -8.577 -14.358 1.00 93.25 184 GLN A N 1
ATOM 1487 C CA . GLN A 1 184 ? 10.785 -8.888 -15.794 1.00 93.25 184 GLN A CA 1
ATOM 1488 C C . GLN A 1 184 ? 9.850 -7.947 -16.559 1.00 93.25 184 GLN A C 1
ATOM 1490 O O . GLN A 1 184 ? 10.253 -7.330 -17.540 1.00 93.25 184 GLN A O 1
ATOM 1495 N N . TYR A 1 185 ? 8.623 -7.752 -16.061 1.00 93.62 185 TYR A N 1
ATOM 1496 C CA . TYR A 1 185 ? 7.667 -6.839 -16.689 1.00 93.62 185 TYR A CA 1
ATOM 1497 C C . TYR A 1 185 ? 8.193 -5.396 -16.789 1.00 93.62 185 TYR A C 1
ATOM 1499 O O . TYR A 1 185 ? 7.987 -4.718 -17.796 1.00 93.62 185 TYR A O 1
ATOM 1507 N N . LEU A 1 186 ? 8.828 -4.890 -15.728 1.00 87.94 186 LEU A N 1
ATOM 1508 C CA . LEU A 1 186 ? 9.372 -3.534 -15.715 1.00 87.94 186 LEU A CA 1
ATOM 1509 C C . LEU A 1 186 ? 10.555 -3.381 -16.670 1.00 87.94 186 LEU A C 1
ATOM 1511 O O . LEU A 1 186 ? 10.650 -2.338 -17.314 1.00 87.94 186 LEU A O 1
ATOM 1515 N N . ASP A 1 187 ? 11.410 -4.395 -16.771 1.00 88.88 187 ASP A N 1
ATOM 1516 C CA . ASP A 1 187 ? 12.586 -4.378 -17.639 1.00 88.88 187 ASP A CA 1
ATOM 1517 C C . ASP A 1 187 ? 12.164 -4.428 -19.117 1.00 88.88 187 ASP A C 1
ATOM 1519 O O . ASP A 1 187 ? 12.550 -3.550 -19.888 1.00 88.88 187 ASP A O 1
ATOM 1523 N N . GLU A 1 188 ? 11.249 -5.332 -19.490 1.00 86.38 188 GLU A N 1
ATOM 1524 C CA . GLU A 1 188 ? 10.637 -5.368 -20.830 1.00 86.38 188 GLU A CA 1
ATOM 1525 C C . GLU A 1 188 ? 9.959 -4.043 -21.188 1.00 86.38 188 GLU A C 1
ATOM 1527 O O . GLU A 1 188 ? 10.096 -3.523 -22.295 1.00 86.38 188 GLU A O 1
ATOM 1532 N N . LYS A 1 189 ? 9.219 -3.471 -20.231 1.00 84.69 189 LYS A N 1
ATOM 1533 C CA . LYS A 1 189 ? 8.557 -2.186 -20.428 1.00 84.69 189 LYS A CA 1
ATOM 1534 C C . LYS A 1 189 ? 9.581 -1.064 -20.607 1.00 84.69 189 LYS A C 1
ATOM 1536 O O . LYS A 1 189 ? 9.380 -0.196 -21.449 1.00 84.69 189 LYS A O 1
ATOM 1541 N N . SER A 1 190 ? 10.646 -1.047 -19.812 1.00 81.25 190 SER A N 1
ATOM 1542 C CA . SER A 1 190 ? 11.713 -0.051 -19.927 1.00 81.25 190 SER A CA 1
ATOM 1543 C C . SER A 1 190 ? 12.376 -0.114 -21.299 1.00 81.25 190 SER A C 1
ATOM 1545 O O . SER A 1 190 ? 12.592 0.931 -21.907 1.00 81.25 190 SER A O 1
ATOM 1547 N N . GLU A 1 191 ? 12.647 -1.321 -21.791 1.00 84.81 191 GLU A N 1
ATOM 1548 C CA . GLU A 1 191 ? 13.248 -1.549 -23.104 1.00 84.81 191 GLU A CA 1
ATOM 1549 C C . GLU A 1 191 ? 12.320 -1.092 -24.236 1.00 84.81 191 GLU A C 1
ATOM 1551 O O . GLU A 1 191 ? 12.740 -0.346 -25.117 1.00 84.81 191 GLU A O 1
ATOM 1556 N N . LEU A 1 192 ? 11.029 -1.437 -24.162 1.00 80.81 192 LEU A N 1
ATOM 1557 C CA . LEU A 1 192 ? 10.021 -1.029 -25.148 1.00 80.81 192 LEU A CA 1
ATOM 1558 C C . LEU A 1 192 ? 9.906 0.497 -25.294 1.00 80.81 192 LEU A C 1
ATOM 1560 O O . LEU A 1 192 ? 9.600 1.006 -26.369 1.00 80.81 192 LEU A O 1
ATOM 1564 N N . TYR A 1 193 ? 10.122 1.233 -24.204 1.00 79.00 193 TYR A N 1
ATOM 1565 C CA . TYR A 1 193 ? 9.958 2.686 -24.156 1.00 79.00 193 TYR A CA 1
ATOM 1566 C C . TYR A 1 193 ? 11.284 3.457 -24.149 1.00 79.00 193 TYR A C 1
ATOM 1568 O O . TYR A 1 193 ? 11.264 4.671 -23.936 1.00 79.00 193 TYR A O 1
ATOM 1576 N N . LYS A 1 194 ? 12.426 2.795 -24.381 1.00 82.06 194 LYS A N 1
ATOM 1577 C CA . LYS A 1 194 ? 13.757 3.416 -24.271 1.00 82.06 194 LYS A CA 1
ATOM 1578 C C . LYS A 1 194 ? 13.950 4.611 -25.213 1.00 82.06 194 LYS A C 1
ATOM 1580 O O . LYS A 1 194 ? 14.555 5.603 -24.811 1.00 82.06 194 LYS A O 1
ATOM 1585 N N . ASP A 1 195 ? 13.364 4.536 -26.408 1.00 82.25 195 ASP A N 1
ATOM 1586 C CA . ASP A 1 195 ? 13.505 5.535 -27.472 1.00 82.25 195 ASP A CA 1
ATOM 1587 C C . ASP A 1 195 ? 12.384 6.589 -27.459 1.00 82.25 195 ASP A C 1
ATOM 1589 O O . ASP A 1 195 ? 12.400 7.536 -28.246 1.00 82.25 195 ASP A O 1
ATOM 1593 N N . GLN A 1 196 ? 11.396 6.464 -26.562 1.00 76.19 196 GLN A N 1
ATOM 1594 C CA . GLN A 1 196 ? 10.313 7.440 -26.495 1.00 76.19 196 GLN A CA 1
ATOM 1595 C C . GLN A 1 196 ? 10.767 8.741 -25.821 1.00 76.19 196 GLN A C 1
ATOM 1597 O O . GLN A 1 196 ? 11.441 8.711 -24.782 1.00 76.19 196 GLN A O 1
ATOM 1602 N N . PRO A 1 197 ? 10.355 9.908 -26.355 1.00 72.00 197 PRO A N 1
ATOM 1603 C CA . PRO A 1 197 ? 10.692 11.189 -25.761 1.00 72.00 197 PRO A CA 1
ATOM 1604 C C . PRO A 1 197 ? 10.170 11.244 -24.324 1.00 72.00 197 PRO A C 1
ATOM 1606 O O . PRO A 1 197 ? 8.981 11.058 -24.049 1.00 72.00 197 PRO A O 1
ATOM 1609 N N . ARG A 1 198 ? 11.078 11.503 -23.377 1.00 60.41 198 ARG A N 1
ATOM 1610 C CA . ARG A 1 198 ? 10.713 11.662 -21.969 1.00 60.41 198 ARG A CA 1
ATOM 1611 C C . ARG A 1 198 ? 9.782 12.856 -21.837 1.00 60.41 198 ARG A C 1
ATOM 1613 O O . ARG A 1 198 ? 10.193 13.997 -22.027 1.00 60.41 198 ARG A O 1
ATOM 1620 N N . ASN A 1 199 ? 8.537 12.593 -21.459 1.00 57.91 199 ASN A N 1
ATOM 1621 C CA . ASN A 1 199 ? 7.611 13.659 -21.126 1.00 57.91 199 ASN A CA 1
ATOM 1622 C C . ASN A 1 199 ? 8.118 14.384 -19.865 1.00 57.91 199 ASN A C 1
ATOM 1624 O O . ASN A 1 199 ? 8.086 13.839 -18.759 1.00 57.91 199 ASN A O 1
ATOM 1628 N N . ASN A 1 200 ? 8.624 15.607 -20.043 1.00 55.47 200 ASN A N 1
ATOM 1629 C CA . ASN A 1 200 ? 9.146 16.445 -18.962 1.00 55.47 200 ASN A CA 1
ATOM 1630 C C . ASN A 1 200 ? 8.045 16.990 -18.041 1.00 55.47 200 ASN A C 1
ATOM 1632 O O . ASN A 1 200 ? 8.368 17.508 -16.969 1.00 55.47 200 ASN A O 1
ATOM 1636 N N . ASN A 1 201 ? 6.765 16.794 -18.386 1.00 54.03 201 ASN A N 1
ATOM 1637 C CA . ASN A 1 201 ? 5.649 16.942 -17.454 1.00 54.03 201 ASN A CA 1
ATOM 1638 C C . ASN A 1 201 ? 5.697 15.795 -16.438 1.00 54.03 201 ASN A C 1
ATOM 1640 O O . ASN A 1 201 ? 4.918 14.841 -16.486 1.00 54.03 201 ASN A O 1
ATOM 1644 N N . ARG A 1 202 ? 6.667 15.873 -15.518 1.00 53.53 202 ARG A N 1
ATOM 1645 C CA . ARG A 1 202 ? 6.791 14.980 -14.370 1.00 53.53 202 ARG A CA 1
ATOM 1646 C C . ARG A 1 202 ? 5.485 15.058 -13.595 1.00 53.53 202 ARG A C 1
ATOM 1648 O O . ARG A 1 202 ? 5.267 16.006 -12.847 1.00 53.53 202 ARG A O 1
ATOM 1655 N N . ARG A 1 203 ? 4.626 14.050 -13.753 1.00 56.59 203 ARG A N 1
ATOM 1656 C CA . ARG A 1 203 ? 3.565 13.808 -12.776 1.00 56.59 203 ARG A CA 1
ATOM 1657 C C . ARG A 1 203 ? 4.223 13.777 -11.403 1.00 56.59 203 ARG A C 1
ATOM 1659 O O . ARG A 1 203 ? 5.282 13.157 -11.257 1.00 56.59 203 ARG A O 1
ATOM 1666 N N . ASP A 1 204 ? 3.614 14.465 -10.439 1.00 60.34 204 ASP A N 1
ATOM 1667 C CA . ASP A 1 204 ? 4.050 14.423 -9.046 1.00 60.34 204 ASP A CA 1
ATOM 1668 C C . ASP A 1 204 ? 4.312 12.954 -8.682 1.00 60.34 204 ASP A C 1
ATOM 1670 O O . ASP A 1 204 ? 3.461 12.081 -8.890 1.00 60.34 204 ASP A O 1
ATOM 1674 N N . ARG A 1 205 ? 5.539 12.657 -8.238 1.00 67.69 205 ARG A N 1
ATOM 1675 C CA . ARG A 1 205 ? 5.911 11.297 -7.838 1.00 67.69 205 ARG A CA 1
ATOM 1676 C C . ARG A 1 205 ? 4.897 10.839 -6.785 1.00 67.69 205 ARG A C 1
ATOM 1678 O O . ARG A 1 205 ? 4.634 11.576 -5.837 1.00 67.69 205 ARG A O 1
ATOM 1685 N N . LYS A 1 206 ? 4.336 9.633 -6.945 1.00 81.12 206 LYS A N 1
ATOM 1686 C CA . LYS A 1 206 ? 3.434 9.035 -5.940 1.00 81.12 206 LYS A CA 1
ATOM 1687 C C . LYS A 1 206 ? 4.101 9.095 -4.575 1.00 81.12 206 LYS A C 1
ATOM 1689 O O . LYS A 1 206 ? 5.282 8.780 -4.520 1.00 81.12 206 LYS A O 1
ATOM 1694 N N . PHE A 1 207 ? 3.370 9.510 -3.543 1.00 87.12 207 PHE A N 1
ATOM 1695 C CA . PHE A 1 207 ? 3.877 9.697 -2.182 1.00 87.12 207 PHE A CA 1
ATOM 1696 C C . PHE A 1 207 ? 4.630 8.465 -1.649 1.00 87.12 207 PHE A C 1
ATOM 1698 O O . PHE A 1 207 ? 4.278 7.333 -1.974 1.00 87.12 207 PHE A O 1
ATOM 1705 N N . ASN A 1 208 ? 5.681 8.712 -0.864 1.00 88.88 208 ASN A N 1
ATOM 1706 C CA . ASN A 1 208 ? 6.465 7.700 -0.167 1.00 88.88 208 ASN A CA 1
ATOM 1707 C C . ASN A 1 208 ? 6.986 8.305 1.149 1.00 88.88 208 ASN A C 1
ATOM 1709 O O . ASN A 1 208 ? 7.756 9.267 1.128 1.00 88.88 208 ASN A O 1
ATOM 1713 N N . ALA A 1 209 ? 6.575 7.731 2.274 1.00 88.31 209 ALA A N 1
ATOM 1714 C CA . ALA A 1 209 ? 6.968 8.123 3.618 1.00 88.31 209 ALA A CA 1
ATOM 1715 C C . ALA A 1 209 ? 8.481 8.053 3.838 1.00 88.31 209 ALA A C 1
ATOM 1717 O O . ALA A 1 209 ? 9.047 9.002 4.365 1.00 88.31 209 ALA A O 1
ATOM 1718 N N . PHE A 1 210 ? 9.155 7.007 3.350 1.00 88.69 210 PHE A N 1
ATOM 1719 C CA . PHE A 1 210 ? 10.608 6.860 3.492 1.00 88.69 210 PHE A CA 1
ATOM 1720 C C . PHE A 1 210 ? 11.365 7.991 2.791 1.00 88.69 210 PHE A C 1
ATOM 1722 O O . PHE A 1 210 ? 12.406 8.443 3.260 1.00 88.69 210 PHE A O 1
ATOM 1729 N N . TYR A 1 211 ? 10.840 8.488 1.666 1.00 85.25 211 TYR A N 1
ATOM 1730 C CA . TYR A 1 211 ? 11.404 9.668 1.008 1.00 85.25 211 TYR A CA 1
ATOM 1731 C C . TYR A 1 211 ? 11.164 10.937 1.833 1.00 85.25 211 TYR A C 1
ATOM 1733 O O . TYR A 1 211 ? 12.076 11.753 1.981 1.00 85.25 211 TYR A O 1
ATOM 1741 N N . LEU A 1 212 ? 9.954 11.100 2.375 1.00 84.25 212 LEU A N 1
ATOM 1742 C CA . LEU A 1 212 ? 9.612 12.226 3.239 1.00 84.25 212 LEU A CA 1
ATOM 1743 C C . LEU A 1 212 ? 10.484 12.265 4.501 1.00 84.25 212 LEU A C 1
ATOM 1745 O O . LEU A 1 212 ? 11.005 13.325 4.821 1.00 84.25 212 LEU A O 1
ATOM 1749 N N . GLU A 1 213 ? 10.697 11.138 5.175 1.00 84.00 213 GLU A N 1
ATOM 1750 C CA . GLU A 1 213 ? 11.543 11.057 6.373 1.00 84.00 213 GLU A CA 1
ATOM 1751 C C . GLU A 1 213 ? 13.013 11.365 6.058 1.00 84.00 213 GLU A C 1
ATOM 1753 O O . GLU A 1 213 ? 13.645 12.131 6.778 1.00 84.00 213 GLU A O 1
ATOM 1758 N N . LYS A 1 214 ? 13.540 10.864 4.931 1.00 84.62 214 LYS A N 1
ATOM 1759 C CA . LYS A 1 214 ? 14.927 11.128 4.503 1.00 84.62 214 LYS A CA 1
ATOM 1760 C C . LYS A 1 214 ? 15.170 12.581 4.078 1.00 84.62 214 LYS A C 1
ATOM 1762 O O . LYS A 1 214 ? 16.294 13.060 4.178 1.00 84.62 214 LYS A O 1
ATOM 1767 N N . THR A 1 215 ? 14.162 13.269 3.534 1.00 82.75 215 THR A N 1
ATOM 1768 C CA . THR A 1 215 ? 14.355 14.584 2.881 1.00 82.75 215 THR A CA 1
ATOM 1769 C C . THR A 1 215 ? 13.635 15.753 3.552 1.00 82.75 215 THR A C 1
ATOM 1771 O O . THR A 1 215 ? 13.899 16.906 3.206 1.00 82.75 215 THR A O 1
ATOM 1774 N N . GLY A 1 216 ? 12.683 15.490 4.448 1.00 79.25 216 GLY A N 1
ATOM 1775 C CA . GLY A 1 216 ? 11.736 16.487 4.959 1.00 79.25 216 GLY A CA 1
ATOM 1776 C C . GLY A 1 216 ? 10.766 17.031 3.895 1.00 79.25 216 GLY A C 1
ATOM 1777 O O . GLY A 1 216 ? 10.080 18.031 4.125 1.00 79.25 216 GLY A O 1
ATOM 1778 N N . GLN A 1 217 ? 10.713 16.425 2.703 1.00 72.12 217 GLN A N 1
ATOM 1779 C CA . GLN A 1 217 ? 9.905 16.889 1.573 1.00 72.12 217 GLN A CA 1
ATOM 1780 C C . GLN A 1 217 ? 8.891 15.827 1.142 1.00 72.12 217 GLN A C 1
ATOM 1782 O O . GLN A 1 217 ? 9.212 14.650 1.002 1.00 72.12 217 GLN A O 1
ATOM 1787 N N . LEU A 1 218 ? 7.656 16.249 0.859 1.00 70.81 218 LEU A N 1
ATOM 1788 C CA . LEU A 1 218 ? 6.705 15.396 0.146 1.00 70.81 218 LEU A CA 1
ATOM 1789 C C . LEU A 1 218 ? 7.249 15.133 -1.254 1.00 70.81 218 LEU A C 1
ATOM 1791 O O . LEU A 1 218 ? 7.839 16.028 -1.840 1.00 70.81 218 LEU A O 1
ATOM 1795 N N . ASN A 1 219 ? 6.999 13.954 -1.820 1.00 62.88 219 ASN A N 1
ATOM 1796 C CA . ASN A 1 219 ? 7.495 13.579 -3.146 1.00 62.88 219 ASN A CA 1
ATOM 1797 C C . ASN A 1 219 ? 7.321 14.707 -4.191 1.00 62.88 219 ASN A C 1
ATOM 1799 O O . ASN A 1 219 ? 6.204 15.052 -4.575 1.00 62.88 219 ASN A O 1
ATOM 1803 N N . GLY A 1 220 ? 8.448 15.289 -4.626 1.00 57.12 220 GLY A N 1
ATOM 1804 C CA . GLY A 1 220 ? 8.505 16.574 -5.341 1.00 57.12 220 GLY A CA 1
ATOM 1805 C C . GLY A 1 220 ? 9.166 17.675 -4.491 1.00 57.12 220 GLY A C 1
ATOM 1806 O O . GLY A 1 220 ? 9.553 17.440 -3.360 1.00 57.12 220 GLY A O 1
ATOM 1807 N N . ASN A 1 221 ? 9.314 18.902 -4.997 1.00 50.62 221 ASN A N 1
ATOM 1808 C CA . ASN A 1 221 ? 9.879 20.020 -4.208 1.00 50.62 221 ASN A CA 1
ATOM 1809 C C . ASN A 1 221 ? 8.854 20.641 -3.222 1.00 50.62 221 ASN A C 1
ATOM 1811 O O . ASN A 1 221 ? 8.941 21.823 -2.886 1.00 50.62 221 ASN A O 1
ATOM 1815 N N . LYS A 1 222 ? 7.831 19.893 -2.785 1.00 55.53 222 LYS A N 1
ATOM 1816 C CA . LYS A 1 222 ? 6.774 20.406 -1.896 1.00 55.53 222 LYS A CA 1
ATOM 1817 C C . LYS A 1 222 ? 7.145 20.088 -0.445 1.00 55.53 222 LYS A C 1
ATOM 1819 O O . LYS A 1 222 ? 7.214 18.926 -0.062 1.00 55.53 222 LYS A O 1
ATOM 1824 N N . LYS A 1 223 ? 7.385 21.119 0.370 1.00 51.91 223 LYS A N 1
ATOM 1825 C CA . LYS A 1 223 ? 7.710 20.952 1.797 1.00 51.91 223 LYS A CA 1
ATOM 1826 C C . LYS A 1 223 ? 6.531 20.350 2.562 1.00 51.91 223 LYS A C 1
ATOM 1828 O O . LYS A 1 223 ? 5.378 20.697 2.298 1.00 51.91 223 LYS A O 1
ATOM 1833 N N . PHE A 1 224 ? 6.841 19.481 3.517 1.00 48.25 224 PHE A N 1
ATOM 1834 C CA . PHE A 1 224 ? 5.894 19.079 4.546 1.00 48.25 224 PHE A CA 1
ATOM 1835 C C . PHE A 1 224 ? 5.571 20.314 5.398 1.00 48.25 224 PHE A C 1
ATOM 1837 O O . PHE A 1 224 ? 6.474 20.973 5.909 1.00 48.25 224 PHE A O 1
ATOM 1844 N N . ARG A 1 225 ? 4.298 20.719 5.420 1.00 52.16 225 ARG A N 1
ATOM 1845 C CA . ARG A 1 225 ? 3.813 21.819 6.258 1.00 52.16 225 ARG A CA 1
ATOM 1846 C C . ARG A 1 225 ? 3.103 21.190 7.443 1.00 52.16 225 ARG A C 1
ATOM 1848 O O . ARG A 1 225 ? 1.994 20.685 7.273 1.00 52.16 225 ARG A O 1
ATOM 1855 N N . ASP A 1 226 ? 3.734 21.245 8.608 1.00 45.66 226 ASP A N 1
ATOM 1856 C CA . ASP A 1 226 ? 3.040 21.007 9.866 1.00 45.66 226 ASP A CA 1
ATOM 1857 C C . ASP A 1 226 ? 1.964 22.076 10.011 1.00 45.66 226 ASP A C 1
ATOM 1859 O O . ASP A 1 226 ? 2.214 23.275 9.863 1.00 45.66 226 ASP A O 1
ATOM 1863 N N . ASN A 1 227 ? 0.730 21.631 10.210 1.00 40.50 227 ASN A N 1
ATOM 1864 C CA . ASN A 1 227 ? -0.436 22.495 10.250 1.00 40.50 227 ASN A CA 1
ATOM 1865 C C . ASN A 1 227 ? -0.500 23.207 11.614 1.00 40.50 227 ASN A C 1
ATOM 1867 O O . ASN A 1 227 ? -1.352 22.904 12.441 1.00 40.50 227 ASN A O 1
ATOM 1871 N N . LYS A 1 228 ? 0.423 24.140 11.861 1.00 40.06 228 LYS A N 1
ATOM 1872 C CA . LYS A 1 228 ? 0.311 25.158 12.909 1.00 40.06 228 LYS A CA 1
ATOM 1873 C C . LYS A 1 228 ? 0.359 26.533 12.254 1.00 40.06 228 LYS A C 1
ATOM 1875 O O . LYS A 1 228 ? 1.414 26.985 11.832 1.00 40.06 228 LYS A O 1
ATOM 1880 N N . GLY A 1 229 ? -0.798 27.189 12.220 1.00 33.28 229 GLY A N 1
ATOM 1881 C CA . GLY A 1 229 ? -0.887 28.642 12.111 1.00 33.28 229 GLY A CA 1
ATOM 1882 C C . GLY A 1 229 ? -0.860 29.214 10.695 1.00 33.28 229 GLY A C 1
ATOM 1883 O O . GLY A 1 229 ? 0.148 29.180 10.005 1.00 33.28 229 GLY A O 1
ATOM 1884 N N . ASN A 1 230 ? -2.007 29.785 10.337 1.00 32.12 230 ASN A N 1
ATOM 1885 C CA . ASN A 1 230 ? -2.249 30.933 9.469 1.00 32.12 230 ASN A CA 1
ATOM 1886 C C . ASN A 1 230 ? -1.468 31.124 8.159 1.00 32.12 230 ASN A C 1
ATOM 1888 O O . ASN A 1 230 ? -0.245 31.186 8.071 1.00 32.12 230 ASN A O 1
ATOM 1892 N N . ALA A 1 231 ? -2.262 31.377 7.122 1.00 45.72 231 ALA A N 1
ATOM 1893 C CA . ALA A 1 231 ? -1.822 31.922 5.859 1.00 45.72 231 ALA A CA 1
ATOM 1894 C C . ALA A 1 231 ? -0.962 33.179 6.059 1.00 45.72 231 ALA A C 1
ATOM 1896 O O . ALA A 1 231 ? -1.467 34.227 6.444 1.00 45.72 231 ALA A O 1
ATOM 1897 N N . GLN A 1 232 ? 0.306 33.102 5.665 1.00 33.06 232 GLN A N 1
ATOM 1898 C CA . GLN A 1 232 ? 1.031 34.260 5.164 1.00 33.06 232 GLN A CA 1
ATOM 1899 C C . GLN A 1 232 ? 1.733 33.890 3.858 1.00 33.06 232 GLN A C 1
ATOM 1901 O O . GLN A 1 232 ? 2.564 32.980 3.765 1.00 33.06 232 GLN A O 1
ATOM 1906 N N . LYS A 1 233 ? 1.287 34.582 2.808 1.00 42.66 233 LYS A N 1
ATOM 1907 C CA . LYS A 1 233 ? 1.982 34.705 1.533 1.00 42.66 233 LYS A CA 1
ATOM 1908 C C . LYS A 1 233 ? 3.359 35.334 1.777 1.00 42.66 233 LYS A C 1
ATOM 1910 O O . LYS A 1 233 ? 3.502 36.199 2.629 1.00 42.66 233 LYS A O 1
ATOM 1915 N N . HIS A 1 234 ? 4.289 34.939 0.909 1.00 36.56 234 HIS A N 1
ATOM 1916 C CA . HIS A 1 234 ? 5.635 35.474 0.683 1.00 36.56 234 HIS A CA 1
ATOM 1917 C C . HIS A 1 234 ? 6.741 35.075 1.671 1.00 36.56 234 HIS A C 1
ATOM 1919 O O . HIS A 1 234 ? 6.826 35.561 2.785 1.00 36.56 234 HIS A O 1
ATOM 1925 N N . ASN A 1 235 ? 7.718 34.321 1.151 1.00 31.38 235 ASN A N 1
ATOM 1926 C CA . ASN A 1 235 ? 9.009 34.958 0.898 1.00 31.38 235 ASN A CA 1
ATOM 1927 C C . ASN A 1 235 ? 9.709 34.325 -0.320 1.00 31.38 235 ASN A C 1
ATOM 1929 O O . ASN A 1 235 ? 10.157 33.178 -0.290 1.00 31.38 235 ASN A O 1
ATOM 1933 N N . LYS A 1 236 ? 9.738 35.079 -1.426 1.00 42.59 236 LYS A N 1
ATOM 1934 C CA . LYS A 1 236 ? 10.612 34.845 -2.580 1.00 42.59 236 LYS A CA 1
ATOM 1935 C C . LYS A 1 236 ? 11.994 35.341 -2.159 1.00 42.59 236 LYS A C 1
ATOM 1937 O O . LYS A 1 236 ? 12.228 36.525 -2.300 1.00 42.59 236 LYS A O 1
ATOM 1942 N N . ASN A 1 237 ? 12.848 34.487 -1.602 1.00 34.72 237 ASN A N 1
ATOM 1943 C CA . ASN A 1 237 ? 14.269 34.801 -1.388 1.00 34.72 237 ASN A CA 1
ATOM 1944 C C . ASN A 1 237 ? 15.102 33.519 -1.236 1.00 34.72 237 ASN A C 1
ATOM 1946 O O . ASN A 1 237 ? 15.888 33.368 -0.312 1.00 34.72 237 ASN A O 1
ATOM 1950 N N . ASN A 1 238 ? 14.928 32.565 -2.151 1.00 38.59 238 ASN A N 1
ATOM 1951 C CA . ASN A 1 238 ? 15.977 31.581 -2.388 1.00 38.59 238 ASN A CA 1
ATOM 1952 C C . ASN A 1 238 ? 16.561 31.950 -3.747 1.00 38.59 238 ASN A C 1
ATOM 1954 O O . ASN A 1 238 ? 15.908 31.696 -4.763 1.00 38.59 238 ASN A O 1
ATOM 1958 N N . LYS A 1 239 ? 17.708 32.645 -3.758 1.00 44.03 239 LYS A N 1
ATOM 1959 C CA . LYS A 1 239 ? 18.470 32.875 -4.989 1.00 44.03 239 LYS A CA 1
ATOM 1960 C C . LYS A 1 239 ? 18.673 31.502 -5.620 1.00 44.03 239 LYS A C 1
ATOM 1962 O O . LYS A 1 239 ? 19.202 30.574 -5.015 1.00 44.03 239 LYS A O 1
ATOM 1967 N N . GLN A 1 240 ? 18.037 31.337 -6.767 1.00 47.72 240 GLN A N 1
ATOM 1968 C CA . GLN A 1 240 ? 17.972 30.088 -7.489 1.00 47.72 240 GLN A CA 1
ATOM 1969 C C . GLN A 1 240 ? 19.377 29.859 -8.036 1.00 47.72 240 GLN A C 1
ATOM 1971 O O . GLN A 1 240 ? 19.817 30.634 -8.878 1.00 47.72 240 GLN A O 1
ATOM 1976 N N . ILE A 1 241 ? 20.090 28.846 -7.529 1.00 50.88 241 ILE A N 1
ATOM 1977 C CA . ILE A 1 241 ? 21.318 28.369 -8.178 1.00 50.88 241 ILE A CA 1
ATOM 1978 C C . ILE A 1 241 ? 20.960 28.160 -9.641 1.00 50.88 241 ILE A C 1
ATOM 1980 O O . ILE A 1 241 ? 19.967 27.473 -9.922 1.00 50.88 241 ILE A O 1
ATOM 1984 N N . ASP A 1 242 ? 21.741 28.753 -10.536 1.00 55.97 242 ASP A N 1
ATOM 1985 C CA . ASP A 1 242 ? 21.535 28.599 -11.964 1.00 55.97 242 ASP A CA 1
ATOM 1986 C C . ASP A 1 242 ? 21.466 27.091 -12.298 1.00 55.97 242 ASP A C 1
ATOM 1988 O O . ASP A 1 242 ? 22.441 26.354 -12.082 1.00 55.97 242 ASP A O 1
ATOM 1992 N N . PRO A 1 243 ? 20.305 26.583 -12.763 1.00 59.22 243 PRO A N 1
ATOM 1993 C CA . PRO A 1 243 ? 20.131 25.177 -13.114 1.00 59.22 243 PRO A CA 1
ATOM 1994 C C . PRO A 1 243 ? 21.135 24.692 -14.163 1.00 59.22 243 PRO A C 1
ATOM 1996 O O . PRO A 1 243 ? 21.327 23.478 -14.299 1.00 59.22 243 PRO A O 1
ATOM 1999 N N . GLU A 1 244 ? 21.741 25.615 -14.909 1.00 63.66 244 GLU A N 1
ATOM 2000 C CA . GLU A 1 244 ? 22.762 25.348 -15.907 1.00 63.66 244 GLU A CA 1
ATOM 2001 C C . GLU A 1 244 ? 24.122 25.020 -15.274 1.00 63.66 244 GLU A C 1
ATOM 2003 O O . GLU A 1 244 ? 24.758 24.040 -15.670 1.00 63.66 244 GLU A O 1
ATOM 2008 N N . ILE A 1 245 ? 24.515 25.729 -14.207 1.00 66.06 245 ILE A N 1
ATOM 2009 C CA . ILE A 1 245 ? 25.776 25.487 -13.482 1.00 66.06 245 ILE A CA 1
ATOM 2010 C C . ILE A 1 245 ? 25.800 24.063 -12.913 1.00 66.06 245 ILE A C 1
ATOM 2012 O O . ILE A 1 245 ? 26.753 23.320 -13.136 1.00 66.06 245 ILE A O 1
ATOM 2016 N N . ASN A 1 246 ? 24.716 23.615 -12.273 1.00 71.50 246 ASN A N 1
ATOM 2017 C CA . ASN A 1 246 ? 24.615 22.247 -11.737 1.00 71.50 246 ASN A CA 1
ATOM 2018 C C . ASN A 1 246 ? 24.729 21.170 -12.842 1.00 71.50 246 ASN A C 1
ATOM 2020 O O . ASN A 1 246 ? 25.255 20.077 -12.634 1.00 71.50 246 ASN A O 1
ATOM 2024 N N . GLN A 1 247 ? 24.262 21.467 -14.058 1.00 79.81 247 GLN A N 1
ATOM 2025 C CA . GLN A 1 247 ? 24.356 20.536 -15.189 1.00 79.81 247 GLN A CA 1
ATOM 2026 C C . GLN A 1 247 ? 25.748 20.493 -15.829 1.00 79.81 247 GLN A C 1
ATOM 2028 O O . GLN A 1 247 ? 26.058 19.517 -16.519 1.00 79.81 247 GLN A O 1
ATOM 2033 N N . ARG A 1 248 ? 26.576 21.513 -15.590 1.00 89.75 248 ARG A N 1
ATOM 2034 C CA . ARG A 1 248 ? 27.914 21.690 -16.170 1.00 89.75 248 ARG A CA 1
ATOM 2035 C C . ARG A 1 248 ? 29.044 21.448 -15.166 1.00 89.75 248 ARG A C 1
ATOM 2037 O O . ARG A 1 248 ? 30.187 21.315 -15.580 1.00 89.75 248 ARG A O 1
ATOM 2044 N N . LEU A 1 249 ? 28.752 21.332 -13.872 1.00 91.00 249 LEU A N 1
ATOM 2045 C CA . LEU A 1 249 ? 29.776 21.188 -12.839 1.00 91.00 249 LEU A CA 1
ATOM 2046 C C . LEU A 1 249 ? 30.182 19.724 -12.603 1.00 91.00 249 LEU A C 1
ATOM 2048 O O . LEU A 1 249 ? 29.369 18.880 -12.206 1.00 91.00 249 LEU A O 1
ATOM 2052 N N . LEU A 1 250 ? 31.455 19.422 -12.847 1.00 90.81 250 LEU A N 1
ATOM 2053 C CA . LEU A 1 250 ? 32.074 18.113 -12.656 1.00 90.81 250 LEU A CA 1
ATOM 2054 C C . LEU A 1 250 ? 32.968 18.148 -11.411 1.00 90.81 250 LEU A C 1
ATOM 2056 O O . LEU A 1 250 ? 33.905 18.930 -11.339 1.00 90.81 250 LEU A O 1
ATOM 2060 N N . LYS A 1 251 ? 32.702 17.297 -10.426 1.00 93.44 251 LYS A N 1
ATOM 2061 C CA . LYS A 1 251 ? 33.551 17.111 -9.247 1.00 93.44 251 LYS A CA 1
ATOM 2062 C C . LYS A 1 251 ? 34.670 16.121 -9.558 1.00 93.44 251 LYS A C 1
ATOM 2064 O O . LYS A 1 251 ? 34.399 15.070 -10.136 1.00 93.44 251 LYS A O 1
ATOM 2069 N N . PHE A 1 252 ? 35.889 16.401 -9.108 1.00 92.88 252 PHE A N 1
ATOM 2070 C CA . PHE A 1 252 ? 36.986 15.434 -9.112 1.00 92.88 252 PHE A CA 1
ATOM 2071 C C . PHE A 1 252 ? 37.505 15.156 -7.697 1.00 92.88 252 PHE A C 1
ATOM 2073 O O . PHE A 1 252 ? 37.363 15.980 -6.791 1.00 92.88 252 PHE A O 1
ATOM 2080 N N . LYS A 1 253 ? 38.080 13.968 -7.499 1.00 91.69 253 LYS A N 1
ATOM 2081 C CA . LYS A 1 253 ? 38.744 13.527 -6.263 1.00 91.69 253 LYS A CA 1
ATOM 2082 C C . LYS A 1 253 ? 40.116 12.938 -6.581 1.00 91.69 253 LYS A C 1
ATOM 2084 O O . LYS A 1 253 ? 40.312 12.460 -7.697 1.00 91.69 253 LYS A O 1
ATOM 2089 N N . ASN A 1 254 ? 41.000 12.918 -5.580 1.00 87.69 254 ASN A N 1
ATOM 2090 C CA . ASN A 1 254 ? 42.355 12.354 -5.648 1.00 87.69 254 ASN A CA 1
ATOM 2091 C C . ASN A 1 254 ? 43.276 13.042 -6.679 1.00 87.69 254 ASN A C 1
ATOM 2093 O O . ASN A 1 254 ? 44.223 12.448 -7.168 1.00 87.69 254 ASN A O 1
ATOM 2097 N N . GLY A 1 255 ? 43.024 14.312 -7.000 1.00 84.19 255 GLY A N 1
ATOM 2098 C CA . GLY A 1 255 ? 43.813 15.101 -7.952 1.00 84.19 255 GLY A CA 1
ATOM 2099 C C . GLY A 1 255 ? 44.986 15.862 -7.332 1.00 84.19 255 GLY A C 1
ATOM 2100 O O . GLY A 1 255 ? 45.426 16.847 -7.923 1.00 84.19 255 GLY A O 1
ATOM 2101 N N . LYS A 1 256 ? 45.467 15.465 -6.143 1.00 84.88 256 LYS A N 1
ATOM 2102 C CA . LYS A 1 256 ? 46.532 16.178 -5.412 1.00 84.88 256 LYS A CA 1
ATOM 2103 C C . LYS A 1 256 ? 47.825 16.279 -6.231 1.00 84.88 256 LYS A C 1
ATOM 2105 O O . LYS A 1 256 ? 48.430 17.343 -6.267 1.00 84.88 256 LYS A O 1
ATOM 2110 N N . ASP A 1 257 ? 48.158 15.209 -6.949 1.00 84.44 257 ASP A N 1
ATOM 2111 C CA . ASP A 1 257 ? 49.375 15.094 -7.762 1.00 84.44 257 ASP A CA 1
ATOM 2112 C C . ASP A 1 257 ? 49.127 15.372 -9.258 1.00 84.44 257 ASP A C 1
ATOM 2114 O O . ASP A 1 257 ? 49.969 15.088 -10.105 1.00 84.44 257 ASP A O 1
ATOM 2118 N N . THR A 1 258 ? 47.954 15.908 -9.613 1.00 85.38 258 THR A N 1
ATOM 2119 C CA . THR A 1 258 ? 47.571 16.219 -11.001 1.00 85.38 258 THR A CA 1
ATOM 2120 C C . THR A 1 258 ? 47.513 17.728 -11.204 1.00 85.38 258 THR A C 1
ATOM 2122 O O . THR A 1 258 ? 46.848 18.400 -10.42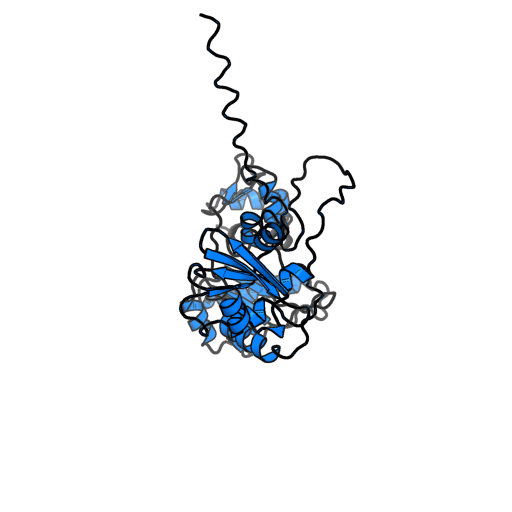1 1.00 85.38 258 THR A O 1
ATOM 2125 N N . THR A 1 259 ? 48.121 18.279 -12.258 1.00 89.44 259 THR A N 1
ATOM 2126 C CA . THR A 1 259 ? 48.057 19.724 -12.572 1.00 89.44 259 THR A CA 1
ATOM 2127 C C . THR A 1 259 ? 46.758 20.115 -13.282 1.00 89.44 259 THR A C 1
ATOM 2129 O O . THR A 1 259 ? 46.008 19.262 -13.764 1.00 89.44 259 THR A O 1
ATOM 2132 N N . ASP A 1 260 ? 46.456 21.414 -13.355 1.00 88.75 260 ASP A N 1
ATOM 2133 C CA . ASP A 1 260 ? 45.283 21.903 -14.092 1.00 88.75 260 ASP A CA 1
ATOM 2134 C C . ASP A 1 260 ? 45.400 21.659 -15.598 1.00 88.75 260 ASP A C 1
ATOM 2136 O O . ASP A 1 260 ? 44.391 21.351 -16.238 1.00 88.75 260 ASP A O 1
ATOM 2140 N N . GLU A 1 261 ? 46.609 21.679 -16.175 1.00 87.56 261 GLU A N 1
ATOM 2141 C CA . GLU A 1 261 ? 46.802 21.285 -17.573 1.00 87.56 261 GLU A CA 1
ATOM 2142 C C . GLU A 1 261 ? 46.483 19.805 -17.792 1.00 87.56 261 GLU A C 1
ATOM 2144 O O . GLU A 1 261 ? 45.855 19.460 -18.794 1.00 87.56 261 GLU A O 1
ATOM 2149 N N . GLN A 1 262 ? 46.871 18.931 -16.859 1.00 88.81 262 GLN A N 1
ATOM 2150 C CA . GLN A 1 262 ? 46.579 17.499 -16.934 1.00 88.81 262 GLN A CA 1
ATOM 2151 C C . GLN A 1 262 ? 45.078 17.221 -16.771 1.00 88.81 262 GLN A C 1
ATOM 2153 O O . GLN A 1 262 ? 44.510 16.465 -17.561 1.00 88.81 262 GLN A O 1
ATOM 2158 N N . LEU A 1 263 ? 44.398 17.883 -15.824 1.00 89.06 263 LEU A N 1
ATOM 2159 C CA . LEU A 1 263 ? 42.935 17.810 -15.701 1.00 89.06 263 LEU A CA 1
ATOM 2160 C C . LEU A 1 263 ? 42.239 18.313 -16.970 1.00 89.06 263 LEU A C 1
ATOM 2162 O O . LEU A 1 263 ? 41.300 17.684 -17.457 1.00 89.06 263 LEU A O 1
ATOM 2166 N N . THR A 1 264 ? 42.725 19.411 -17.544 1.00 90.94 264 THR A N 1
ATOM 2167 C CA . THR A 1 264 ? 42.176 19.988 -18.775 1.00 90.94 264 THR A CA 1
ATOM 2168 C C . THR A 1 264 ? 42.394 19.073 -19.981 1.00 90.94 264 THR A C 1
ATOM 2170 O O . THR A 1 264 ? 41.525 18.974 -20.845 1.00 90.94 264 THR A O 1
ATOM 2173 N N . GLN A 1 265 ? 43.518 18.357 -20.050 1.00 88.56 265 GLN A N 1
ATOM 2174 C CA . GLN A 1 265 ? 43.760 17.349 -21.087 1.00 88.56 265 GLN A CA 1
ATOM 2175 C C . GLN A 1 265 ? 42.858 16.122 -20.922 1.00 88.56 265 GLN A C 1
ATOM 2177 O O . GLN A 1 265 ? 42.304 15.654 -21.915 1.00 88.56 265 GLN A O 1
ATOM 2182 N N . LEU A 1 266 ? 42.665 15.644 -19.687 1.00 88.12 266 LEU A N 1
ATOM 2183 C CA . LEU A 1 266 ? 41.783 14.515 -19.383 1.00 88.12 266 LEU A CA 1
ATOM 2184 C C . LEU A 1 266 ? 40.323 14.826 -19.728 1.00 88.12 266 LEU A C 1
ATOM 2186 O O . LEU A 1 266 ? 39.662 14.025 -20.384 1.00 88.12 266 LEU A O 1
ATOM 2190 N N . VAL A 1 267 ? 39.828 15.992 -19.305 1.00 89.06 267 VAL A N 1
ATOM 2191 C CA . VAL A 1 267 ? 38.443 16.428 -19.542 1.00 89.06 267 VAL A CA 1
ATOM 2192 C C . VAL A 1 267 ? 38.235 16.889 -20.991 1.00 89.06 267 VAL A C 1
ATOM 2194 O O . VAL A 1 267 ? 37.156 16.704 -21.547 1.00 89.06 267 VAL A O 1
ATOM 2197 N N . GLY A 1 268 ? 39.270 17.446 -21.619 1.00 89.56 268 GLY A N 1
ATOM 2198 C CA . GLY A 1 268 ? 39.258 17.988 -22.974 1.00 89.56 268 GLY A CA 1
ATOM 2199 C C . GLY A 1 268 ? 39.337 19.515 -22.971 1.00 89.56 268 GLY A C 1
ATOM 2200 O O . GLY A 1 268 ? 38.458 20.190 -22.441 1.00 89.56 268 GLY A O 1
ATOM 2201 N N . LYS A 1 269 ? 40.364 20.066 -23.633 1.00 86.75 269 LYS A N 1
ATOM 2202 C CA . LYS A 1 269 ? 40.686 21.509 -23.629 1.00 86.75 269 LYS A CA 1
ATOM 2203 C C . LYS A 1 269 ? 39.509 22.417 -23.994 1.00 86.75 269 LYS A C 1
ATOM 2205 O O . LYS A 1 269 ? 39.313 23.440 -23.360 1.00 86.75 269 LYS A O 1
ATOM 2210 N N . ASN A 1 270 ? 38.697 22.017 -24.971 1.00 86.56 270 ASN A N 1
ATOM 2211 C CA . ASN A 1 270 ? 37.553 22.810 -25.439 1.00 86.56 270 ASN A CA 1
ATOM 2212 C C . ASN A 1 270 ? 36.296 22.642 -24.569 1.00 86.56 270 ASN A C 1
ATOM 2214 O O . ASN A 1 270 ? 35.253 23.215 -24.878 1.00 86.56 270 ASN A O 1
ATOM 2218 N N . LEU A 1 271 ? 36.361 21.792 -23.542 1.00 87.88 271 LEU A N 1
ATOM 2219 C CA . LEU A 1 271 ? 35.233 21.441 -22.687 1.00 87.88 271 LEU A CA 1
ATOM 2220 C C . LEU A 1 271 ? 35.362 22.008 -21.274 1.00 87.88 271 LEU A C 1
ATOM 2222 O O . LEU A 1 271 ? 34.374 21.950 -20.550 1.00 87.88 271 LEU A O 1
ATOM 2226 N N . VAL A 1 272 ? 36.518 22.559 -20.896 1.00 91.19 272 VAL A N 1
ATOM 2227 C CA . VAL A 1 272 ? 36.773 23.159 -19.579 1.00 91.19 272 VAL A CA 1
ATOM 2228 C C . VAL A 1 272 ? 36.623 24.674 -19.655 1.00 91.19 272 VAL A C 1
ATOM 2230 O O . VAL A 1 272 ? 37.230 25.312 -20.505 1.00 91.19 272 VAL A O 1
ATOM 2233 N N . ASP A 1 273 ? 35.815 25.226 -18.756 1.00 89.56 273 ASP A N 1
ATOM 2234 C CA . ASP A 1 273 ? 35.562 26.662 -18.613 1.00 89.56 273 ASP A CA 1
ATOM 2235 C C . ASP A 1 273 ? 36.358 27.239 -17.428 1.00 89.56 273 ASP A C 1
ATOM 2237 O O . ASP A 1 273 ? 37.075 28.226 -17.556 1.00 89.56 273 ASP A O 1
ATOM 2241 N N . SER A 1 274 ? 36.311 26.576 -16.265 1.00 91.00 274 SER A N 1
ATOM 2242 C CA . SER A 1 274 ? 37.162 26.913 -15.113 1.00 91.00 274 SER A CA 1
ATOM 2243 C C . SER A 1 274 ? 37.408 25.714 -14.197 1.00 91.00 274 SER A C 1
ATOM 2245 O O . SER A 1 274 ? 36.648 24.743 -14.212 1.00 91.00 274 SER A O 1
ATOM 2247 N N . ILE A 1 275 ? 38.465 25.779 -13.381 1.00 92.06 275 ILE A N 1
ATOM 2248 C CA . ILE A 1 275 ? 38.810 24.761 -12.380 1.00 92.06 275 ILE A CA 1
ATOM 2249 C C . ILE A 1 275 ? 38.930 25.431 -11.007 1.00 92.06 275 ILE A C 1
ATOM 2251 O O . ILE A 1 275 ? 39.547 26.485 -10.874 1.00 92.06 275 ILE A O 1
ATOM 2255 N N . LYS A 1 276 ? 38.335 24.821 -9.977 1.00 91.81 276 LYS A N 1
ATOM 2256 C CA . LYS A 1 276 ? 38.520 25.195 -8.568 1.00 91.81 276 LYS A CA 1
ATOM 2257 C C . LYS A 1 276 ? 39.032 24.000 -7.781 1.00 91.81 276 LYS A C 1
ATOM 2259 O O . LYS A 1 276 ? 38.397 22.946 -7.784 1.00 91.81 276 LYS A O 1
ATOM 2264 N N . ARG A 1 277 ? 40.148 24.176 -7.076 1.00 90.06 277 ARG A N 1
ATOM 2265 C CA . ARG A 1 277 ? 40.761 23.143 -6.235 1.00 90.06 277 ARG A CA 1
ATOM 2266 C C . ARG A 1 277 ? 40.473 23.367 -4.762 1.00 90.06 277 ARG A C 1
ATOM 2268 O O . ARG A 1 277 ? 40.302 24.500 -4.323 1.00 90.06 277 ARG A O 1
ATOM 2275 N N . LYS A 1 278 ? 40.470 22.270 -4.016 1.00 87.75 278 LYS A N 1
ATOM 2276 C CA . LYS A 1 278 ? 40.507 22.240 -2.558 1.00 87.75 278 LYS A CA 1
ATOM 2277 C C . LYS A 1 278 ? 41.862 21.711 -2.095 1.00 87.75 278 LYS A C 1
ATOM 2279 O O . LYS A 1 278 ? 42.551 21.004 -2.831 1.00 87.75 278 LYS A O 1
ATOM 2284 N N . GLU A 1 279 ? 42.221 22.032 -0.858 1.00 82.50 279 GLU A N 1
ATOM 2285 C CA . GLU A 1 279 ? 43.491 21.621 -0.243 1.00 82.50 279 GLU A CA 1
ATOM 2286 C C . GLU A 1 279 ? 43.615 20.094 -0.082 1.00 82.50 279 GLU A C 1
ATOM 2288 O O . GLU A 1 279 ? 44.718 19.551 -0.090 1.00 82.50 279 GLU A O 1
ATOM 2293 N N . ASP A 1 280 ? 42.486 19.381 -0.015 1.00 83.88 280 ASP A N 1
ATOM 2294 C CA . ASP A 1 280 ? 42.424 17.918 0.101 1.00 83.88 280 ASP A CA 1
ATOM 2295 C C . ASP A 1 280 ? 42.688 17.169 -1.224 1.00 83.88 280 ASP A C 1
ATOM 2297 O O . ASP A 1 280 ? 42.587 15.943 -1.284 1.00 83.88 280 ASP A O 1
ATOM 2301 N N . GLY A 1 281 ? 43.019 17.889 -2.303 1.00 84.00 281 GLY A N 1
ATOM 2302 C CA . GLY A 1 281 ? 43.234 17.317 -3.634 1.00 84.00 281 GLY A CA 1
ATOM 2303 C C . GLY A 1 281 ? 41.942 16.987 -4.388 1.00 84.00 281 GLY A C 1
ATOM 2304 O O . GLY A 1 281 ? 41.995 16.399 -5.470 1.00 84.00 281 GLY A O 1
ATOM 2305 N N . SER A 1 282 ? 40.773 17.346 -3.856 1.00 91.62 282 SER A N 1
ATOM 2306 C CA . SER A 1 282 ? 39.510 17.334 -4.593 1.00 91.62 282 SER A CA 1
ATOM 2307 C C . SER A 1 282 ? 39.209 18.705 -5.203 1.00 91.62 282 SER A C 1
ATOM 2309 O O . SER A 1 282 ? 39.899 19.695 -4.956 1.00 91.62 282 SER A O 1
ATOM 2311 N N . GLY A 1 283 ? 38.180 18.784 -6.038 1.00 92.25 283 GLY A N 1
ATOM 2312 C CA . GLY A 1 283 ? 37.782 20.056 -6.621 1.00 92.25 283 GLY A CA 1
ATOM 2313 C C . GLY A 1 283 ? 36.668 19.931 -7.639 1.00 92.25 283 GLY A C 1
ATOM 2314 O O . GLY A 1 283 ? 35.970 18.916 -7.723 1.00 92.25 283 GLY A O 1
ATOM 2315 N N . PHE A 1 284 ? 36.504 20.991 -8.416 1.00 94.12 284 PHE A N 1
ATOM 2316 C CA . PHE A 1 284 ? 35.461 21.131 -9.411 1.00 94.12 284 PHE A CA 1
ATOM 2317 C C . PHE A 1 284 ? 36.024 21.648 -10.730 1.00 94.12 284 PHE A C 1
ATOM 2319 O O . PHE A 1 284 ? 36.887 22.520 -10.752 1.00 94.12 284 PHE A O 1
ATOM 2326 N N . VAL A 1 285 ? 35.473 21.141 -11.824 1.00 93.62 285 VAL A N 1
ATOM 2327 C CA . VAL A 1 285 ? 35.670 21.623 -13.185 1.00 93.62 285 VAL A CA 1
ATOM 2328 C C . VAL A 1 285 ? 34.315 22.104 -13.688 1.00 93.62 285 VAL A C 1
ATOM 2330 O O . VAL A 1 285 ? 33.370 21.318 -13.794 1.00 93.62 285 VAL A O 1
ATOM 2333 N N . LEU A 1 286 ? 34.200 23.395 -13.979 1.00 92.19 286 LEU A N 1
ATOM 2334 C CA . LEU A 1 286 ? 33.059 23.927 -14.709 1.00 92.19 286 LEU A CA 1
ATOM 2335 C C . LEU A 1 286 ? 33.264 23.618 -16.188 1.00 92.19 286 LEU A C 1
ATOM 2337 O O . LEU A 1 286 ? 34.283 23.988 -16.768 1.00 92.19 286 LEU A O 1
ATOM 2341 N N . LEU A 1 287 ? 32.310 22.917 -16.788 1.00 90.56 287 LEU A N 1
ATOM 2342 C CA . LEU A 1 287 ? 32.360 22.573 -18.201 1.00 90.56 287 LEU A CA 1
ATOM 2343 C C . LEU A 1 287 ? 31.788 23.701 -19.068 1.00 90.56 287 LEU A C 1
ATOM 2345 O O . LEU A 1 287 ? 30.914 24.454 -18.631 1.00 90.56 287 LEU A O 1
ATOM 2349 N N . SER A 1 288 ? 32.226 23.779 -20.323 1.00 88.75 288 SER A N 1
ATOM 2350 C CA . SER A 1 288 ? 31.640 24.668 -21.337 1.00 88.75 288 SER A CA 1
ATOM 2351 C C . SER A 1 288 ? 30.144 24.383 -21.557 1.00 88.75 288 SER A C 1
ATOM 2353 O O . SER A 1 288 ? 29.653 23.293 -21.257 1.00 88.75 288 SER A O 1
ATOM 2355 N N . GLU A 1 289 ? 29.417 25.334 -22.148 1.00 78.69 289 GLU A N 1
ATOM 2356 C CA . GLU A 1 289 ? 27.974 25.230 -22.456 1.00 78.69 289 GLU A CA 1
ATOM 2357 C C . GLU A 1 289 ? 27.596 23.994 -23.289 1.00 78.69 289 GLU A C 1
ATOM 2359 O O . GLU A 1 289 ? 26.468 23.502 -23.241 1.00 78.69 289 GLU A O 1
ATOM 2364 N N . LYS A 1 290 ? 28.555 23.449 -24.045 1.00 76.19 290 LYS A N 1
ATOM 2365 C CA . LYS A 1 290 ? 28.355 22.292 -24.925 1.00 76.19 290 LYS A CA 1
ATOM 2366 C C . LYS A 1 290 ? 28.466 20.948 -24.195 1.00 76.19 290 LYS A C 1
ATOM 2368 O O . LYS A 1 290 ? 28.157 19.913 -24.789 1.00 76.19 290 LYS A O 1
ATOM 2373 N N . ALA A 1 291 ? 28.892 20.933 -22.930 1.00 80.00 291 ALA A N 1
ATOM 2374 C CA . ALA A 1 291 ? 29.170 19.717 -22.172 1.00 80.00 291 ALA A CA 1
ATOM 2375 C C . ALA A 1 291 ? 28.320 19.599 -20.901 1.00 80.00 291 ALA A C 1
ATOM 2377 O O . ALA A 1 291 ? 28.016 20.569 -20.216 1.00 80.00 291 ALA A O 1
ATOM 2378 N N . LYS A 1 292 ? 27.933 18.360 -20.572 1.00 86.38 292 LYS A N 1
ATOM 2379 C CA . LYS A 1 292 ? 27.145 18.043 -19.371 1.00 86.38 292 LYS A CA 1
ATOM 2380 C C . LYS A 1 292 ? 27.942 17.151 -18.434 1.00 86.38 292 LYS A C 1
ATOM 2382 O O . LYS A 1 292 ? 28.444 16.109 -18.860 1.00 86.38 292 LYS A O 1
ATOM 2387 N N . SER A 1 293 ? 27.959 17.495 -17.149 1.00 86.69 293 SER A N 1
ATOM 2388 C CA . SER A 1 293 ? 28.764 16.827 -16.118 1.00 86.69 293 SER A CA 1
ATOM 2389 C C . SER A 1 293 ? 28.479 15.332 -16.010 1.00 86.69 293 SER A C 1
ATOM 2391 O O . SER A 1 293 ? 29.398 14.534 -15.883 1.00 86.69 293 SER A O 1
ATOM 2393 N N . ARG A 1 294 ? 27.215 14.913 -16.152 1.00 83.69 294 ARG A N 1
ATOM 2394 C CA . ARG A 1 294 ? 26.832 13.489 -16.111 1.00 83.69 294 ARG A CA 1
ATOM 2395 C C . ARG A 1 294 ? 27.374 12.673 -17.281 1.00 83.69 294 ARG A C 1
ATOM 2397 O O . ARG A 1 294 ? 27.766 11.530 -17.076 1.00 83.69 294 ARG A O 1
ATOM 2404 N N . LYS A 1 295 ? 27.363 13.244 -18.490 1.00 84.56 295 LYS A N 1
ATOM 2405 C CA . LYS A 1 295 ? 27.906 12.585 -19.685 1.00 84.56 295 LYS A CA 1
ATOM 2406 C C . LYS A 1 295 ? 29.430 12.502 -19.569 1.00 84.56 295 LYS A C 1
ATOM 2408 O O . LYS A 1 295 ? 29.984 11.419 -19.707 1.00 84.56 295 LYS A O 1
ATOM 2413 N N . MET A 1 296 ? 30.068 13.608 -19.184 1.00 85.81 296 MET A N 1
ATOM 2414 C CA . MET A 1 296 ? 31.519 13.670 -18.993 1.00 85.81 296 MET A CA 1
ATOM 2415 C C . MET A 1 296 ? 32.016 12.730 -17.892 1.00 85.81 296 MET A C 1
ATOM 2417 O O . MET A 1 296 ? 32.969 11.995 -18.115 1.00 85.81 296 MET A O 1
ATOM 2421 N N . ALA A 1 297 ? 31.354 12.675 -16.733 1.00 86.94 297 ALA A N 1
ATOM 2422 C CA . ALA A 1 297 ? 31.730 11.757 -15.655 1.00 86.94 297 ALA A CA 1
ATOM 2423 C C . ALA A 1 297 ? 31.687 10.286 -16.099 1.00 86.94 297 ALA A C 1
ATOM 2425 O O . ALA A 1 297 ? 32.533 9.494 -15.694 1.00 86.94 297 ALA A O 1
ATOM 2426 N N . TYR A 1 298 ? 30.714 9.918 -16.941 1.00 85.06 298 TYR A N 1
ATOM 2427 C CA . TYR A 1 298 ? 30.621 8.567 -17.490 1.00 85.06 298 TYR A CA 1
ATOM 2428 C C . TYR A 1 298 ? 31.739 8.281 -18.499 1.00 85.06 298 TYR A C 1
ATOM 2430 O O . TYR A 1 298 ? 32.372 7.237 -18.420 1.00 85.06 298 TYR A O 1
ATOM 2438 N N . GLU A 1 299 ? 32.025 9.215 -19.407 1.00 84.19 299 GLU A N 1
ATOM 2439 C CA . GLU A 1 299 ? 33.088 9.063 -20.410 1.00 84.19 299 GLU A CA 1
ATOM 2440 C C . GLU A 1 299 ? 34.497 9.050 -19.811 1.00 84.19 299 GLU A C 1
ATOM 2442 O O . GLU A 1 299 ? 35.402 8.452 -20.388 1.00 84.19 299 GLU A O 1
ATOM 2447 N N . LEU A 1 300 ? 34.691 9.719 -18.674 1.00 83.50 300 LEU A N 1
ATOM 2448 C CA . LEU A 1 300 ? 35.956 9.752 -17.940 1.00 83.50 300 LEU A CA 1
ATOM 2449 C C . LEU A 1 300 ? 36.122 8.552 -17.002 1.00 83.50 300 LEU A C 1
ATOM 2451 O O . LEU A 1 300 ? 37.220 8.314 -16.496 1.00 83.50 300 LEU A O 1
ATOM 2455 N N . LYS A 1 301 ? 35.059 7.766 -16.790 1.00 80.38 301 LYS A N 1
ATOM 2456 C CA . LYS A 1 301 ? 35.107 6.568 -15.955 1.00 80.38 301 LYS A CA 1
ATOM 2457 C C . LYS A 1 301 ? 36.040 5.538 -16.598 1.00 80.38 301 LYS A C 1
ATOM 2459 O O . LYS A 1 301 ? 35.721 4.965 -17.633 1.00 80.38 301 LYS A O 1
ATOM 2464 N N . GLY A 1 302 ? 37.192 5.311 -15.967 1.00 67.69 302 GLY A N 1
ATOM 2465 C CA . GLY A 1 302 ? 38.218 4.380 -16.447 1.00 67.69 302 GLY A CA 1
ATOM 2466 C C . GLY A 1 302 ? 39.264 4.987 -17.391 1.00 67.69 302 GLY A C 1
ATOM 2467 O O . GLY A 1 302 ? 40.128 4.254 -17.854 1.00 67.69 302 GLY A O 1
ATOM 2468 N N . LYS A 1 303 ? 39.224 6.302 -17.662 1.00 72.38 303 LYS A N 1
ATOM 2469 C CA . LYS A 1 303 ? 40.272 7.004 -18.435 1.00 72.38 303 LYS A CA 1
ATOM 2470 C C . LYS A 1 303 ? 41.440 7.510 -17.581 1.00 72.38 303 LYS A C 1
ATOM 2472 O O . LYS A 1 303 ? 42.488 7.836 -18.123 1.00 72.38 303 LYS A O 1
ATOM 2477 N N . SER A 1 304 ? 41.260 7.580 -16.266 1.00 67.94 304 SER A N 1
ATOM 2478 C CA . SER A 1 304 ? 42.310 7.870 -15.289 1.00 67.94 304 SER A CA 1
ATOM 2479 C C . SER A 1 304 ? 42.132 6.922 -14.106 1.00 67.94 304 SER A C 1
ATOM 2481 O O . SER A 1 304 ? 41.003 6.709 -13.653 1.00 67.94 304 SER A O 1
ATOM 2483 N N . VAL A 1 305 ? 43.230 6.312 -13.658 1.00 64.75 305 VAL A N 1
ATOM 2484 C CA . VAL A 1 305 ? 43.254 5.440 -12.471 1.00 64.75 305 VAL A CA 1
ATOM 2485 C C . VAL A 1 305 ? 43.364 6.288 -11.199 1.00 64.75 305 VAL A C 1
ATOM 2487 O O . VAL A 1 305 ? 42.788 5.933 -10.172 1.00 64.75 305 VAL A O 1
ATOM 2490 N N . ASP A 1 306 ? 44.013 7.449 -11.306 1.00 77.69 306 ASP A N 1
ATOM 2491 C CA . ASP A 1 306 ? 44.397 8.278 -10.164 1.00 77.69 306 ASP A CA 1
ATOM 2492 C C . ASP A 1 306 ? 43.336 9.327 -9.814 1.00 77.69 306 ASP A C 1
ATOM 2494 O O . ASP A 1 306 ? 43.072 9.566 -8.638 1.00 77.69 306 ASP A O 1
ATOM 2498 N N . VAL A 1 307 ? 42.655 9.903 -10.814 1.00 86.94 307 VAL A N 1
ATOM 2499 C CA . VAL A 1 307 ? 41.651 10.960 -10.607 1.00 86.94 307 VAL A CA 1
ATOM 2500 C C . VAL A 1 307 ? 40.255 10.469 -10.954 1.00 86.94 307 VAL A C 1
ATOM 2502 O O . VAL A 1 307 ? 39.967 10.051 -12.076 1.00 86.94 307 VAL A O 1
ATOM 2505 N N . GLN A 1 308 ? 39.347 10.582 -9.988 1.00 89.25 308 GLN A N 1
ATOM 2506 C CA . GLN A 1 308 ? 37.969 10.128 -10.141 1.00 89.25 308 GLN A CA 1
ATOM 2507 C C . GLN A 1 308 ? 37.019 11.297 -10.371 1.00 89.25 308 GLN A C 1
ATOM 2509 O O . GLN A 1 308 ? 36.999 12.241 -9.582 1.00 89.25 308 GLN A O 1
ATOM 2514 N N . PHE A 1 309 ? 36.175 11.190 -11.399 1.00 91.44 309 PHE A N 1
ATOM 2515 C CA . PHE A 1 309 ? 35.226 12.231 -11.791 1.00 91.44 309 PHE A CA 1
ATOM 2516 C C . PHE A 1 309 ? 33.775 11.838 -11.503 1.00 91.44 309 PHE A C 1
ATOM 2518 O O . PHE A 1 309 ? 33.338 10.722 -11.785 1.00 91.44 309 PHE A O 1
ATOM 2525 N N . TYR A 1 310 ? 33.005 12.793 -10.987 1.00 89.19 310 TYR A N 1
ATOM 2526 C CA . TYR A 1 310 ? 31.607 12.636 -10.597 1.00 89.19 310 TYR A CA 1
ATOM 2527 C C . TYR A 1 310 ? 30.804 13.881 -10.989 1.00 89.19 310 TYR A C 1
ATOM 2529 O O . TYR A 1 310 ? 31.336 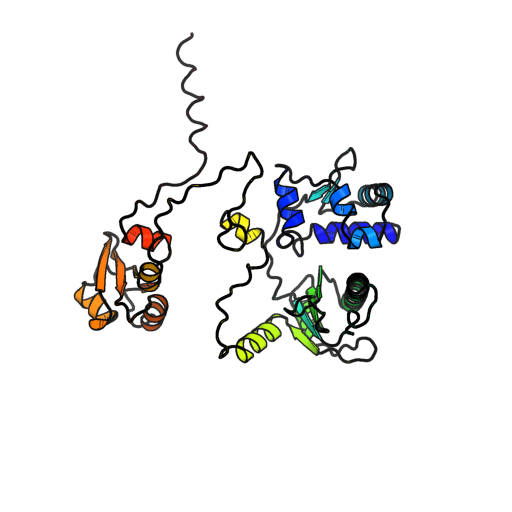14.987 -10.952 1.00 89.19 310 TYR A O 1
ATOM 2537 N N . PRO A 1 311 ? 29.511 13.768 -11.331 1.00 88.31 311 PRO A N 1
ATOM 2538 C CA . PRO A 1 311 ? 28.669 14.954 -11.446 1.00 88.31 311 PRO A CA 1
ATOM 2539 C C . PRO A 1 311 ? 28.484 15.600 -10.064 1.00 88.31 311 PRO A C 1
ATOM 2541 O O . PRO A 1 311 ? 28.217 14.888 -9.094 1.00 88.31 311 P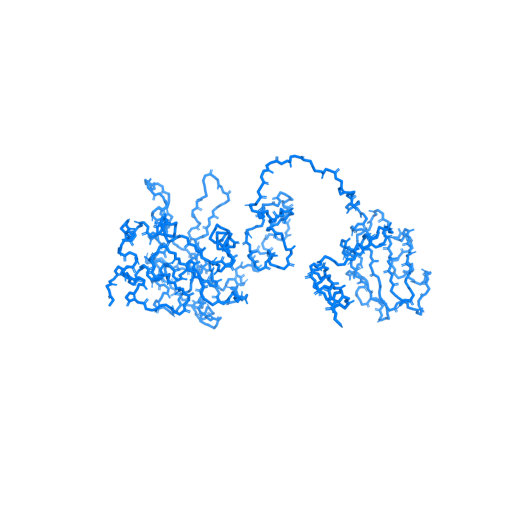RO A O 1
ATOM 2544 N N . ALA A 1 312 ? 28.595 16.927 -9.976 1.00 82.75 312 ALA A N 1
ATOM 2545 C CA . ALA A 1 312 ? 28.342 17.638 -8.726 1.00 82.75 312 ALA A CA 1
ATOM 2546 C C . ALA A 1 312 ? 26.850 17.586 -8.349 1.00 82.75 312 ALA A C 1
ATOM 2548 O O . ALA A 1 312 ? 25.966 17.534 -9.209 1.00 82.75 312 ALA A O 1
ATOM 2549 N N . ASN A 1 313 ? 26.560 17.583 -7.049 1.00 79.00 313 ASN A N 1
ATOM 2550 C CA . ASN A 1 313 ? 25.201 17.721 -6.534 1.00 79.00 313 ASN A CA 1
ATOM 2551 C C . ASN A 1 313 ? 24.843 19.194 -6.245 1.00 79.00 313 ASN A C 1
ATOM 2553 O O . ASN A 1 313 ? 25.651 20.106 -6.411 1.00 79.00 313 ASN A O 1
ATOM 2557 N N . VAL A 1 314 ? 23.602 19.442 -5.809 1.00 73.31 314 VAL A N 1
ATOM 2558 C CA . VAL A 1 314 ? 23.097 20.804 -5.549 1.00 73.31 314 VAL A CA 1
ATOM 2559 C C . VAL A 1 314 ? 23.888 21.509 -4.443 1.00 73.31 314 VAL A C 1
ATOM 2561 O O . VAL A 1 314 ? 24.167 22.694 -4.571 1.00 73.31 314 VAL A O 1
ATOM 2564 N N . SER A 1 315 ? 24.259 20.797 -3.376 1.00 74.94 315 SER A N 1
ATOM 2565 C CA . SER A 1 315 ? 25.039 21.360 -2.265 1.00 74.94 315 SER A CA 1
ATOM 2566 C C . SER A 1 315 ? 26.458 21.713 -2.705 1.00 74.94 315 SER A C 1
ATOM 2568 O O . SER A 1 315 ? 26.958 22.786 -2.397 1.00 74.94 315 SER A O 1
ATOM 2570 N N . GLU A 1 316 ? 27.078 20.837 -3.489 1.00 81.69 316 GLU A N 1
ATOM 2571 C CA . GLU A 1 316 ? 28.416 21.038 -4.053 1.00 81.69 316 GLU A CA 1
ATOM 2572 C C . GLU A 1 316 ? 28.441 22.164 -5.098 1.00 81.69 316 GLU A C 1
ATOM 2574 O O . GLU A 1 316 ? 29.424 22.886 -5.217 1.00 81.69 316 GLU A O 1
ATOM 2579 N N . SER A 1 317 ? 27.338 22.367 -5.824 1.00 78.81 317 SER A N 1
ATOM 2580 C CA . SER A 1 317 ? 27.190 23.503 -6.742 1.00 78.81 317 SER A CA 1
ATOM 2581 C C . SER A 1 317 ? 27.103 24.840 -5.999 1.00 78.81 317 SER A C 1
ATOM 2583 O O . SER A 1 317 ? 27.640 25.832 -6.485 1.00 78.81 317 SER A O 1
ATOM 2585 N N . LYS A 1 318 ? 26.465 24.872 -4.817 1.00 76.94 318 LYS A N 1
ATOM 2586 C CA . LYS A 1 318 ? 26.460 26.058 -3.939 1.00 76.94 318 LYS A CA 1
ATOM 2587 C C . LYS A 1 318 ? 27.848 26.363 -3.399 1.00 76.94 318 LYS A C 1
ATOM 2589 O O . LYS A 1 318 ? 28.293 27.503 -3.472 1.00 76.94 318 LYS A O 1
ATOM 2594 N N . GLU A 1 319 ? 28.538 25.324 -2.932 1.00 79.94 319 GLU A N 1
ATOM 2595 C CA . GLU A 1 319 ? 29.920 25.423 -2.467 1.00 79.94 319 GLU A CA 1
ATOM 2596 C C . GLU A 1 319 ? 30.829 25.991 -3.568 1.00 79.94 319 GLU A C 1
ATOM 2598 O O . GLU A 1 319 ? 31.574 26.941 -3.341 1.00 79.94 319 GLU A O 1
ATOM 2603 N N . PHE A 1 320 ? 30.714 25.480 -4.798 1.00 81.69 320 PHE A N 1
ATOM 2604 C CA . PHE A 1 320 ? 31.453 26.010 -5.942 1.00 81.69 320 PHE A CA 1
ATOM 2605 C C . PHE A 1 320 ? 31.117 27.475 -6.250 1.00 81.69 320 PHE A C 1
ATOM 2607 O O . PHE A 1 320 ? 32.016 28.239 -6.608 1.00 81.69 320 PHE A O 1
ATOM 2614 N N . ALA A 1 321 ? 29.855 27.886 -6.114 1.00 77.19 321 ALA A N 1
ATOM 2615 C CA . ALA A 1 321 ? 29.423 29.266 -6.338 1.00 77.19 321 ALA A CA 1
ATOM 2616 C C . ALA A 1 321 ? 29.911 30.248 -5.252 1.00 77.19 321 ALA A C 1
ATOM 2618 O O . ALA A 1 321 ? 29.738 31.454 -5.414 1.00 77.19 321 ALA A O 1
ATOM 2619 N N . GLY A 1 322 ? 30.550 29.760 -4.180 1.00 66.19 322 GLY A N 1
ATOM 2620 C CA . GLY A 1 322 ? 30.975 30.586 -3.049 1.00 66.19 322 GLY A CA 1
ATOM 2621 C C . GLY A 1 322 ? 29.812 31.026 -2.156 1.00 66.19 322 GLY A C 1
ATOM 2622 O O . GLY A 1 322 ? 29.962 31.961 -1.374 1.00 66.19 322 GLY A O 1
ATOM 2623 N N . GLU A 1 323 ? 28.649 30.377 -2.272 1.00 52.38 323 GLU A N 1
ATOM 2624 C CA . GLU A 1 323 ? 27.542 30.571 -1.339 1.00 52.38 323 GLU A CA 1
ATOM 2625 C C . GLU A 1 323 ? 27.832 29.747 -0.079 1.00 52.38 323 GLU A C 1
ATOM 2627 O O . GLU A 1 323 ? 28.113 28.549 -0.179 1.00 52.38 323 GLU A O 1
ATOM 2632 N N . SER A 1 324 ? 27.784 30.375 1.103 1.00 39.47 324 SER A N 1
ATOM 2633 C CA . SER A 1 324 ? 27.997 29.688 2.378 1.00 39.47 324 SER A CA 1
ATOM 2634 C C . SER A 1 324 ? 27.098 28.454 2.458 1.00 39.47 324 SER A C 1
ATOM 2636 O O . SER A 1 324 ? 25.872 28.530 2.331 1.00 39.47 324 SER A O 1
ATOM 2638 N N . VAL A 1 325 ? 27.713 27.285 2.638 1.00 42.91 325 VAL A N 1
ATOM 2639 C CA . VAL A 1 325 ? 26.986 26.070 2.993 1.00 42.91 325 VAL A CA 1
ATOM 2640 C C . VAL A 1 325 ? 26.580 26.265 4.448 1.00 42.91 325 VAL A C 1
ATOM 2642 O O . VAL A 1 325 ? 27.364 25.967 5.341 1.00 42.91 325 VAL A O 1
ATOM 2645 N N . ASP A 1 326 ? 25.414 26.876 4.672 1.00 35.25 326 ASP A N 1
ATOM 2646 C CA . ASP A 1 326 ? 24.881 27.107 6.015 1.00 35.25 326 ASP A CA 1
ATOM 2647 C C . ASP A 1 326 ? 25.012 25.833 6.864 1.00 35.25 326 ASP A C 1
ATOM 2649 O O . ASP A 1 326 ? 24.552 24.750 6.481 1.00 35.25 326 ASP A O 1
ATOM 2653 N N . GLU A 1 327 ? 25.665 26.018 8.009 1.00 32.69 327 GLU A N 1
ATOM 2654 C CA . GLU A 1 327 ? 25.840 25.081 9.112 1.00 32.69 327 GLU A CA 1
ATOM 2655 C C . GLU A 1 327 ? 24.526 24.392 9.543 1.00 32.69 327 GLU A C 1
ATOM 2657 O O . GLU A 1 327 ? 23.417 24.869 9.264 1.00 32.69 327 GLU A O 1
ATOM 2662 N N . PRO A 1 328 ? 24.625 23.225 10.207 1.00 32.41 328 PRO A N 1
ATOM 2663 C CA . PRO A 1 328 ? 23.523 22.286 10.346 1.00 32.41 328 PRO A CA 1
ATOM 2664 C C . PRO A 1 328 ? 22.335 22.865 11.118 1.00 32.41 328 PRO A C 1
ATOM 2666 O O . PRO A 1 328 ? 22.452 23.427 12.204 1.00 32.41 328 PRO A O 1
ATOM 2669 N N . LYS A 1 329 ? 21.133 22.622 10.590 1.00 41.62 329 LYS A N 1
ATOM 2670 C CA . LYS A 1 329 ? 19.895 22.732 11.361 1.00 41.62 329 LYS A CA 1
ATOM 2671 C C . LYS A 1 329 ? 19.692 21.465 12.177 1.00 41.62 329 LYS A C 1
ATOM 2673 O O . LYS A 1 329 ? 19.215 20.502 11.596 1.00 41.62 329 LYS A O 1
ATOM 2678 N N . VAL A 1 330 ? 19.919 21.516 13.487 1.00 29.92 330 VAL A N 1
ATOM 2679 C CA . VAL A 1 330 ? 19.082 20.868 14.518 1.00 29.92 330 VAL A CA 1
ATOM 2680 C C . VAL A 1 330 ? 19.327 21.597 15.842 1.00 29.92 330 VAL A C 1
ATOM 2682 O O . VAL A 1 330 ? 20.455 21.706 16.295 1.00 29.92 330 VAL A O 1
ATOM 2685 N N . GLY A 1 331 ? 18.262 22.139 16.435 1.00 41.41 331 GLY A N 1
ATOM 2686 C CA . GLY A 1 331 ? 17.759 21.724 17.752 1.00 41.41 331 GLY A CA 1
ATOM 2687 C C . GLY A 1 331 ? 18.685 21.394 18.934 1.00 41.41 331 GLY A C 1
ATOM 2688 O O . GLY A 1 331 ? 18.180 20.775 19.857 1.00 41.41 331 GLY A O 1
ATOM 2689 N N . GLU A 1 332 ? 19.947 21.816 18.982 1.00 37.97 332 GLU A N 1
ATOM 2690 C CA . GLU A 1 332 ? 20.822 21.694 20.168 1.00 37.97 332 GLU A CA 1
ATOM 2691 C C . GLU A 1 332 ? 21.333 23.061 20.658 1.00 37.97 332 GLU A C 1
ATOM 2693 O O . GLU A 1 332 ? 22.456 23.226 21.112 1.00 37.97 332 GLU A O 1
ATOM 2698 N N . LYS A 1 333 ? 20.461 24.075 20.612 1.00 34.31 333 LYS A N 1
ATOM 2699 C CA . LYS A 1 333 ? 20.594 25.319 21.401 1.00 34.31 333 LYS A CA 1
ATOM 2700 C C . LYS A 1 333 ? 19.430 25.525 22.378 1.00 34.31 333 LYS A C 1
ATOM 2702 O O . LYS A 1 333 ? 19.081 26.641 22.726 1.00 34.31 333 LYS A O 1
ATOM 2707 N N . ARG A 1 334 ? 18.808 24.429 22.820 1.00 34.50 334 ARG A N 1
ATOM 2708 C CA . ARG A 1 334 ? 17.906 24.397 23.986 1.00 34.50 334 ARG A CA 1
ATOM 2709 C C . ARG A 1 334 ? 18.211 23.175 24.845 1.00 34.50 334 ARG A C 1
ATOM 2711 O O . ARG A 1 334 ? 17.375 22.295 24.992 1.00 34.50 334 ARG A O 1
ATOM 2718 N N . LYS A 1 335 ? 19.458 23.094 25.305 1.00 38.84 335 LYS A N 1
ATOM 2719 C CA . LYS A 1 335 ? 19.903 22.256 26.433 1.00 38.84 335 LYS A CA 1
ATOM 2720 C C . LYS A 1 335 ? 21.225 22.754 27.050 1.00 38.84 335 LYS A C 1
ATOM 2722 O O . LYS A 1 335 ? 21.886 22.011 27.753 1.00 38.84 335 LYS A O 1
ATOM 2727 N N . ALA A 1 336 ? 21.588 24.015 26.798 1.00 39.12 336 ALA A N 1
ATOM 2728 C CA . ALA A 1 336 ? 22.774 24.669 27.362 1.00 39.12 336 ALA A CA 1
ATOM 2729 C C . ALA A 1 336 ? 22.485 26.112 27.837 1.00 39.12 336 ALA A C 1
ATOM 2731 O O . ALA A 1 336 ? 23.395 26.921 27.948 1.00 39.12 336 ALA A O 1
ATOM 2732 N N . GLU A 1 337 ? 21.213 26.432 28.110 1.00 36.91 337 GLU A N 1
ATOM 2733 C CA . GLU A 1 337 ? 20.792 27.683 28.775 1.00 36.91 337 GLU A CA 1
ATOM 2734 C C . GLU A 1 337 ? 19.953 27.423 30.047 1.00 36.91 337 GLU A C 1
ATOM 2736 O O . GLU A 1 337 ? 19.511 28.371 30.680 1.00 36.91 337 GLU A O 1
ATOM 2741 N N . ASP A 1 338 ? 19.816 26.158 30.477 1.00 41.53 338 ASP A N 1
ATOM 2742 C CA . ASP A 1 338 ? 19.214 25.765 31.771 1.00 41.53 338 ASP A CA 1
ATOM 2743 C C . ASP A 1 338 ? 20.247 25.172 32.765 1.00 41.53 338 ASP A C 1
ATOM 2745 O O . ASP A 1 338 ? 19.878 24.624 33.800 1.00 41.53 338 ASP A O 1
ATOM 2749 N N . GLU A 1 339 ? 21.553 25.312 32.499 1.00 45.94 339 GLU A N 1
ATOM 2750 C CA . GLU A 1 339 ? 22.634 24.924 33.435 1.00 45.94 339 GLU A CA 1
ATOM 2751 C C . GLU A 1 339 ? 23.619 26.070 33.749 1.00 45.94 339 GLU A C 1
ATOM 2753 O O . GLU A 1 339 ? 24.754 25.835 34.153 1.00 45.94 339 GLU A O 1
ATOM 2758 N N . LEU A 1 340 ? 23.192 27.334 33.620 1.00 41.91 340 LEU A N 1
ATOM 2759 C CA . LEU A 1 340 ? 23.996 28.499 34.039 1.00 41.91 340 LEU A CA 1
ATOM 2760 C C . LEU A 1 340 ? 23.237 29.540 34.883 1.00 41.91 340 LEU A C 1
ATOM 2762 O O . LEU A 1 340 ? 23.633 30.698 34.962 1.00 41.91 340 LEU A O 1
ATOM 2766 N N . THR A 1 341 ? 22.181 29.114 35.580 1.00 44.75 341 THR A N 1
ATOM 2767 C CA . THR A 1 341 ? 21.474 29.906 36.610 1.00 44.75 341 THR A CA 1
ATOM 2768 C C . THR A 1 341 ? 21.194 29.084 37.874 1.00 44.75 341 THR A C 1
ATOM 2770 O O . THR A 1 341 ? 20.108 29.128 38.446 1.00 44.75 341 THR A O 1
ATOM 2773 N N . LYS A 1 342 ? 22.199 28.324 38.333 1.00 45.38 342 LYS A N 1
ATOM 2774 C CA . LYS A 1 342 ? 22.300 27.807 39.713 1.00 45.38 342 LYS A CA 1
ATOM 2775 C C . LYS A 1 342 ? 23.750 27.818 40.203 1.00 45.38 342 LYS A C 1
ATOM 2777 O O . LYS A 1 342 ? 24.321 26.783 40.525 1.00 45.38 342 LYS A O 1
ATOM 2782 N N . ALA A 1 343 ? 24.339 29.003 40.224 1.00 49.25 343 ALA A N 1
ATOM 2783 C CA . ALA A 1 343 ? 25.522 29.320 41.012 1.00 49.25 343 ALA A CA 1
ATOM 2784 C C . ALA A 1 343 ? 25.495 30.832 41.254 1.00 49.25 343 ALA A C 1
ATOM 2786 O O . ALA A 1 343 ? 26.146 31.568 40.530 1.00 49.25 343 ALA A O 1
ATOM 2787 N N . ASP A 1 344 ? 24.583 31.254 42.133 1.00 45.06 344 ASP A N 1
ATOM 2788 C CA . ASP A 1 344 ? 24.605 32.498 42.922 1.00 45.06 344 ASP A CA 1
ATOM 2789 C C . ASP A 1 344 ? 23.282 32.571 43.708 1.00 45.06 344 ASP A C 1
ATOM 2791 O O . ASP A 1 344 ? 22.374 33.323 43.373 1.00 45.06 344 ASP A O 1
ATOM 2795 N N . ASP A 1 345 ? 23.138 31.652 44.669 1.00 42.22 345 ASP A N 1
ATOM 2796 C CA . ASP A 1 345 ? 22.322 31.782 45.891 1.00 42.22 345 ASP A CA 1
ATOM 2797 C C . ASP A 1 345 ? 22.487 30.493 46.726 1.00 42.22 345 ASP A C 1
ATOM 2799 O O . ASP A 1 345 ? 21.608 29.627 46.756 1.00 42.22 345 ASP A O 1
ATOM 2803 N N . GLN A 1 346 ? 23.682 30.332 47.315 1.00 38.66 346 GLN A N 1
ATOM 2804 C CA . GLN A 1 346 ? 23.971 29.810 48.668 1.00 38.66 346 GLN A CA 1
ATOM 2805 C C . GLN A 1 346 ? 25.470 29.601 48.883 1.00 38.66 346 GLN A C 1
ATOM 2807 O O . GLN A 1 346 ? 26.101 28.909 48.052 1.00 38.66 346 GLN A O 1
#

pLDDT: mean 82.94, std 18.47, range [29.92, 98.69]

Foldseek 3Di:
DDPLLVQLVLLVCLCQDLVHQQQPPVQVVQLVLDPNRKHFVLVVCPDPSNVVSHNDLVSSLCSPVVDDDPFKDADPVSGIMGGDDDHDDDDQQLQKKKKADADQQLVPDPCSVVSVVVSLVVVCVVCVVLHAWSDKAFDWDPDVVTGTPRMIMIGGPDNVSLVVVLPDFDDDPNTTMNMDRSVVVVVVVCVVCVPPPPDPPPDQPRFGNVCCVVPCATRDNHHDDNPDDDDDDDDPPDPDLPPQQLFQKKKKPQQQVPDPVRVCVLLDVQFFDDWDDDPRRITITGTPSVDTQCVSQVVSVPVDPRMHMDRDDPLVSCVVVVNDSDDDDDDPPPPPPVPPPPDPDD